Protein AF-U9UIF6-F1 (afdb_monomer_lite)

Foldseek 3Di:
DDPPPDPDDPDDDPPDDPPDPPVVVVVVVVVVVVLVVVVVVVVVVPPDDVPQDPVNVVVVVVCSVVVVVVVVVCCCCPPVVVDDDDPPCPPPDPDDDDDPVNVVVVVVVVVVVVVVVVVVVVVVPDPDDDDDDDDDDDDDPDDDDPDPDDQDPQLVVLLVVQLVDPDDDPVSLVVSCVVVDPVDDPVNSCVVNVVVVVD

pLDDT: mean 71.38, std 17.81, range [29.67, 93.38]

Organism: Rhizophagus irregularis (strain DAOM 181602 / DAOM 197198 / MUCL 43194) (NCBI:txid747089)

Structure (mmCIF, N/CA/C/O backbone):
data_AF-U9UIF6-F1
#
_entry.id   AF-U9UIF6-F1
#
loop_
_atom_site.group_PDB
_atom_site.id
_atom_site.type_symbol
_atom_site.label_atom_id
_atom_site.label_alt_id
_atom_site.label_comp_id
_atom_site.label_asym_id
_atom_site.label_entity_id
_atom_site.label_seq_id
_atom_site.pdbx_PDB_ins_code
_atom_site.Cartn_x
_atom_site.Cartn_y
_atom_site.Cartn_z
_atom_site.occupancy
_atom_site.B_iso_or_equiv
_atom_site.auth_seq_id
_atom_site.auth_comp_id
_atom_site.auth_asym_id
_atom_site.auth_atom_id
_atom_site.pdbx_PDB_model_num
ATOM 1 N N . SER A 1 1 ? 23.954 2.312 23.456 1.00 34.16 1 SER A N 1
ATOM 2 C CA . SER A 1 1 ? 23.177 2.655 24.660 1.00 34.16 1 SER A CA 1
ATOM 3 C C . SER A 1 1 ? 21.794 2.052 24.537 1.00 34.16 1 SER A C 1
ATOM 5 O O . SER A 1 1 ? 20.989 2.532 23.750 1.00 34.16 1 SER A O 1
ATOM 7 N N . TYR A 1 2 ? 21.577 0.919 25.201 1.00 33.31 2 TYR A N 1
ATOM 8 C CA . TYR A 1 2 ? 20.341 0.143 25.129 1.00 33.31 2 TYR A CA 1
ATOM 9 C C . TYR A 1 2 ? 19.281 0.801 26.017 1.00 33.31 2 TYR A C 1
ATOM 11 O O . TYR A 1 2 ? 19.471 0.902 27.226 1.00 33.31 2 TYR A O 1
ATOM 19 N N . LEU A 1 3 ? 18.179 1.267 25.427 1.00 38.62 3 LEU A N 1
ATOM 20 C CA . LEU A 1 3 ? 17.020 1.716 26.193 1.00 38.62 3 LEU A CA 1
ATOM 21 C C . LEU A 1 3 ? 16.290 0.480 26.727 1.00 38.62 3 LEU A C 1
ATOM 23 O O . LEU A 1 3 ? 15.522 -0.172 26.024 1.00 38.62 3 LEU A O 1
ATOM 27 N N . SER A 1 4 ? 16.584 0.152 27.984 1.00 39.44 4 SER A N 1
ATOM 28 C CA . SER A 1 4 ? 15.799 -0.738 28.833 1.00 39.44 4 SER A CA 1
ATOM 29 C C . SER A 1 4 ? 14.418 -0.115 29.055 1.00 39.44 4 SER A C 1
ATOM 31 O O . SER A 1 4 ? 14.216 0.638 30.008 1.00 39.44 4 SER A O 1
ATOM 33 N N . ILE A 1 5 ? 13.461 -0.410 28.175 1.00 43.16 5 ILE A N 1
ATOM 34 C CA . ILE A 1 5 ? 12.049 -0.131 28.445 1.00 43.16 5 ILE A CA 1
ATOM 35 C C . ILE A 1 5 ? 11.604 -1.164 29.479 1.00 43.16 5 ILE A C 1
ATOM 37 O O . ILE A 1 5 ? 11.545 -2.364 29.205 1.00 43.16 5 ILE A O 1
ATOM 41 N N . ALA A 1 6 ? 11.387 -0.684 30.701 1.00 38.03 6 ALA A N 1
ATOM 42 C CA . ALA A 1 6 ? 10.962 -1.482 31.833 1.00 38.03 6 ALA A CA 1
ATOM 43 C C . ALA A 1 6 ? 9.724 -2.316 31.469 1.00 38.03 6 ALA A C 1
ATOM 45 O O . ALA A 1 6 ? 8.701 -1.789 31.035 1.00 38.03 6 ALA A O 1
ATOM 46 N N . LYS A 1 7 ? 9.827 -3.633 31.670 1.00 47.62 7 LYS A N 1
ATOM 47 C CA . LYS A 1 7 ? 8.691 -4.554 31.698 1.00 47.62 7 LYS A CA 1
ATOM 48 C C . LYS A 1 7 ? 7.804 -4.166 32.880 1.00 47.62 7 LYS A C 1
ATOM 50 O O . LYS A 1 7 ? 8.058 -4.603 33.999 1.00 47.62 7 LYS A O 1
ATOM 55 N N . THR A 1 8 ? 6.777 -3.360 32.661 1.00 39.41 8 THR A N 1
ATOM 56 C CA . THR A 1 8 ? 5.648 -3.281 33.589 1.00 39.41 8 THR A CA 1
ATOM 57 C C . THR A 1 8 ? 4.575 -4.251 33.093 1.00 39.41 8 THR A C 1
ATOM 59 O O . THR A 1 8 ? 3.963 -4.013 32.052 1.00 39.41 8 THR A O 1
ATOM 62 N N . PRO A 1 9 ? 4.352 -5.383 33.786 1.00 45.91 9 PRO A N 1
ATOM 63 C CA . PRO A 1 9 ? 3.191 -6.220 33.523 1.00 45.91 9 PRO A CA 1
ATOM 64 C C . PRO A 1 9 ? 1.927 -5.396 33.774 1.00 45.91 9 PRO A C 1
ATOM 66 O O . PRO A 1 9 ? 1.915 -4.530 34.655 1.00 45.91 9 PRO A O 1
ATOM 69 N N . PHE A 1 10 ? 0.860 -5.683 33.034 1.00 47.25 10 PHE A N 1
ATOM 70 C CA . PHE A 1 10 ? -0.459 -5.101 33.260 1.00 47.25 10 PHE A CA 1
ATOM 71 C C . PHE A 1 10 ? -0.903 -5.399 34.706 1.00 47.25 10 PHE A C 1
ATOM 73 O O . PHE A 1 10 ? -1.286 -6.520 35.039 1.00 47.25 10 PHE A O 1
ATOM 80 N N . ARG A 1 11 ? -0.765 -4.420 35.610 1.00 46.81 11 ARG A N 1
ATOM 81 C CA . ARG A 1 11 ? -1.016 -4.604 37.046 1.00 46.81 11 ARG A CA 1
ATOM 82 C C . ARG A 1 11 ? -2.447 -4.193 37.374 1.00 46.81 11 ARG A C 1
ATOM 84 O O . ARG A 1 11 ? -2.811 -3.027 37.265 1.00 46.81 11 ARG A O 1
ATOM 91 N N . ILE A 1 12 ? -3.240 -5.175 37.788 1.00 48.53 12 ILE A N 1
ATOM 92 C CA . ILE A 1 12 ? -4.638 -5.022 38.206 1.00 48.53 12 ILE A CA 1
ATOM 93 C C . ILE A 1 12 ? -4.708 -4.153 39.485 1.00 48.53 12 ILE A C 1
ATOM 95 O O . ILE A 1 12 ? -3.965 -4.426 40.433 1.00 48.53 12 ILE A O 1
ATOM 99 N N . PRO A 1 13 ? -5.603 -3.149 39.572 1.00 44.41 13 PRO A N 1
ATOM 100 C CA . PRO A 1 13 ? -5.972 -2.526 40.842 1.00 44.41 13 PRO A CA 1
ATOM 101 C C . PRO A 1 13 ? -6.656 -3.560 41.748 1.00 44.41 13 PRO A C 1
ATOM 103 O O . PRO A 1 13 ? -7.639 -4.176 41.347 1.00 44.41 13 PRO A O 1
ATOM 106 N N . LYS A 1 14 ? -6.146 -3.752 42.969 1.00 49.06 14 LYS A N 1
ATOM 107 C CA . LYS A 1 14 ? -6.554 -4.812 43.917 1.00 49.06 14 LYS A CA 1
ATOM 108 C C . LYS A 1 14 ? -7.999 -4.733 44.455 1.00 49.06 14 LYS A C 1
ATOM 110 O O . LYS A 1 14 ? -8.337 -5.519 45.323 1.00 49.06 14 LYS A O 1
ATOM 115 N N . ASN A 1 15 ? -8.845 -3.836 43.953 1.00 43.47 15 ASN A N 1
ATOM 116 C CA . ASN A 1 15 ? -10.222 -3.672 44.427 1.00 43.47 15 ASN A CA 1
ATOM 117 C C . ASN A 1 15 ? -11.220 -4.053 43.334 1.00 43.47 15 ASN A C 1
ATOM 119 O O . ASN A 1 15 ? -11.830 -3.182 42.722 1.00 43.47 15 ASN A O 1
ATOM 123 N N . ILE A 1 16 ? -11.342 -5.348 43.059 1.00 46.78 16 ILE A N 1
ATOM 124 C CA . ILE A 1 16 ? -12.531 -5.944 42.442 1.00 46.78 16 ILE A CA 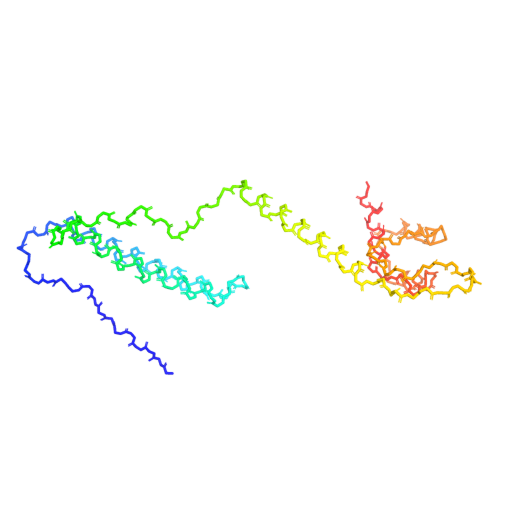1
ATOM 125 C C . ILE A 1 16 ? -12.653 -7.306 43.110 1.00 46.78 16 ILE A C 1
ATOM 127 O O . ILE A 1 16 ? -11.709 -8.089 43.003 1.00 46.78 16 ILE A O 1
ATOM 131 N N . ASP A 1 17 ? -13.759 -7.512 43.818 1.00 45.22 17 ASP A N 1
ATOM 132 C CA . ASP A 1 17 ? -14.075 -8.680 44.637 1.00 45.22 17 ASP A CA 1
ATOM 133 C C . ASP A 1 17 ? -13.609 -10.008 44.018 1.00 45.22 17 ASP A C 1
ATOM 135 O O . ASP A 1 17 ? -13.653 -10.203 42.797 1.00 45.22 17 ASP A O 1
ATOM 139 N N . ASP A 1 18 ? -13.149 -10.902 44.894 1.00 49.59 18 ASP A N 1
ATOM 140 C CA . ASP A 1 18 ? -12.475 -12.184 44.646 1.00 49.59 18 ASP A CA 1
ATOM 141 C C . ASP A 1 18 ? -13.339 -13.262 43.950 1.00 49.59 18 ASP A C 1
ATOM 143 O O . ASP A 1 18 ? -13.185 -14.453 44.204 1.00 49.59 18 ASP A O 1
ATOM 147 N N . ASP A 1 19 ? -14.207 -12.880 43.013 1.00 52.66 19 ASP A N 1
ATOM 148 C CA . ASP A 1 19 ? -15.011 -13.804 42.207 1.00 52.66 19 ASP A CA 1
ATOM 149 C C . ASP A 1 19 ? -14.811 -13.566 40.699 1.00 52.66 19 ASP A C 1
ATOM 151 O O . ASP A 1 19 ? -15.727 -13.318 39.911 1.00 52.66 19 ASP A O 1
ATOM 155 N N . LYS A 1 20 ? -13.547 -13.581 40.256 1.00 48.69 20 LYS A N 1
ATOM 156 C CA . LYS A 1 20 ? -13.217 -13.563 38.822 1.00 48.69 20 LYS A CA 1
ATOM 157 C C . LYS A 1 20 ? -13.181 -14.985 38.284 1.00 48.69 20 LYS A C 1
ATOM 159 O O . LYS A 1 20 ? -12.150 -15.656 38.377 1.00 48.69 20 LYS A O 1
ATOM 164 N N . SER A 1 21 ? -14.302 -15.387 37.678 1.00 55.88 21 SER A N 1
ATOM 165 C CA . SER A 1 21 ? -14.459 -16.639 36.931 1.00 55.88 21 SER A CA 1
ATOM 166 C C . SER A 1 21 ? -13.225 -16.957 36.077 1.00 55.88 21 SER A C 1
ATOM 168 O O . SER A 1 21 ? -12.641 -16.089 35.420 1.00 55.88 21 SER A O 1
ATOM 170 N N . GLU A 1 22 ? -12.840 -18.226 36.065 1.00 57.47 22 GLU A N 1
ATOM 171 C CA . GLU A 1 22 ? -11.709 -18.785 35.314 1.00 57.47 22 GLU A CA 1
ATOM 172 C C . GLU A 1 22 ? -11.721 -18.385 33.822 1.00 57.47 22 GLU A C 1
ATOM 174 O O . GLU A 1 22 ? -10.678 -18.168 33.199 1.00 57.47 22 GLU A O 1
ATOM 179 N N . ASN A 1 23 ? -12.920 -18.126 33.291 1.00 54.56 23 ASN A N 1
ATOM 180 C CA . ASN A 1 23 ? -13.161 -17.598 31.953 1.00 54.56 23 ASN A CA 1
ATOM 181 C C . ASN A 1 23 ? -12.578 -16.195 31.721 1.00 54.56 23 ASN A C 1
ATOM 183 O O . ASN A 1 23 ? -12.016 -15.948 30.656 1.00 54.56 23 ASN A O 1
ATOM 187 N N . GLN A 1 24 ? -12.646 -15.274 32.692 1.00 54.53 24 GLN A N 1
ATOM 188 C CA . GLN A 1 24 ? -12.017 -13.955 32.539 1.00 54.53 24 GLN A CA 1
ATOM 189 C C . GLN A 1 24 ? -10.494 -14.080 32.464 1.00 54.53 24 GLN A C 1
ATOM 191 O O . GLN A 1 24 ? -9.887 -13.495 31.570 1.00 54.53 24 GLN A O 1
ATOM 196 N N . LYS A 1 25 ? -9.876 -14.891 33.337 1.00 60.03 25 LYS A N 1
ATOM 197 C CA . LYS A 1 25 ? -8.420 -15.136 33.332 1.00 60.03 25 LYS A CA 1
ATOM 198 C C . LYS A 1 25 ? -7.946 -15.750 32.005 1.00 60.03 25 LYS A C 1
ATOM 200 O O . LYS A 1 25 ? -6.937 -15.311 31.459 1.00 60.03 25 LYS A O 1
ATOM 205 N N . SER A 1 26 ? -8.713 -16.695 31.456 1.00 62.69 26 SER A N 1
ATOM 206 C CA . SER A 1 26 ? -8.464 -17.331 30.152 1.00 62.69 26 SER A CA 1
ATOM 207 C C . SER A 1 26 ? -8.521 -16.346 28.975 1.00 62.69 26 SER A C 1
ATOM 209 O O . SER A 1 26 ? -7.652 -16.355 28.096 1.00 62.69 26 SER A O 1
ATOM 211 N N . ILE A 1 27 ? -9.501 -15.436 28.978 1.00 62.34 27 ILE A N 1
ATOM 212 C CA . ILE A 1 27 ? -9.632 -14.404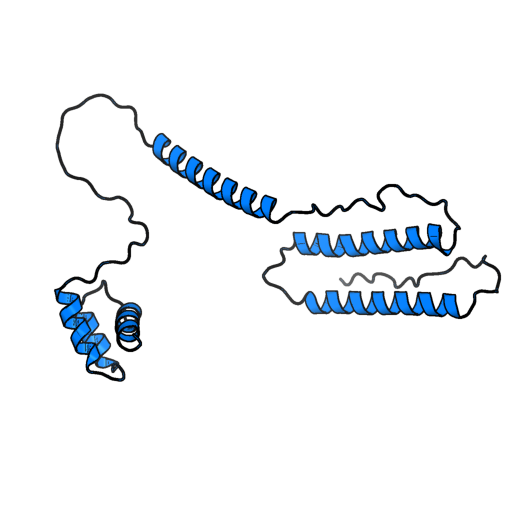 27.944 1.00 62.34 27 ILE A CA 1
ATOM 213 C C . ILE A 1 27 ? -8.409 -13.478 27.954 1.00 62.34 27 ILE A C 1
ATOM 215 O O . ILE A 1 27 ? -7.826 -13.240 26.897 1.00 62.34 27 ILE A O 1
ATOM 219 N N . TYR A 1 28 ? -7.961 -13.010 29.123 1.00 65.19 28 TYR A N 1
ATOM 220 C CA . TYR A 1 28 ? -6.770 -12.155 29.213 1.00 65.19 28 TYR A CA 1
ATOM 221 C C . TYR A 1 28 ? -5.495 -12.860 28.759 1.00 65.19 28 TYR A C 1
ATOM 223 O O . TYR A 1 28 ? -4.738 -12.296 27.976 1.00 65.19 28 TYR A O 1
ATOM 231 N N . PHE A 1 29 ? -5.293 -14.110 29.183 1.00 71.75 29 PHE A N 1
ATOM 232 C CA . PHE A 1 29 ? -4.152 -14.913 28.746 1.00 71.75 29 PHE A CA 1
ATOM 233 C C . PHE A 1 29 ? -4.111 -15.064 27.217 1.00 71.75 29 PHE A C 1
ATOM 235 O O . PHE A 1 29 ? -3.052 -14.979 26.593 1.00 71.75 29 PHE A O 1
ATOM 242 N N . SER A 1 30 ? -5.282 -15.232 26.599 1.00 66.31 30 SER A N 1
ATOM 243 C CA . SER A 1 30 ? -5.424 -15.318 25.144 1.00 66.31 30 SER A CA 1
ATOM 244 C C . SER A 1 30 ? -5.082 -13.992 24.452 1.00 66.31 30 SER A C 1
ATOM 246 O O . SER A 1 30 ? -4.411 -13.995 23.417 1.00 66.31 30 SER A O 1
ATOM 248 N N . PHE A 1 31 ? -5.491 -12.859 25.032 1.00 66.25 31 PHE A N 1
ATOM 249 C CA . PHE A 1 31 ? -5.134 -11.527 24.536 1.00 66.25 31 PHE A CA 1
ATOM 250 C C . PHE A 1 31 ? -3.632 -11.251 24.645 1.00 66.25 31 PHE A C 1
ATOM 252 O O . PHE A 1 31 ? -3.035 -10.822 23.658 1.00 66.25 31 PHE A O 1
ATOM 259 N N . ASP A 1 32 ? -3.009 -11.553 25.785 1.00 71.25 32 ASP A N 1
ATOM 260 C CA . ASP A 1 32 ? -1.574 -11.343 26.000 1.00 71.25 32 ASP A CA 1
ATOM 261 C C . ASP A 1 32 ? -0.732 -12.189 25.037 1.00 71.25 32 ASP A C 1
ATOM 263 O O . ASP A 1 32 ? 0.176 -11.675 24.379 1.00 71.25 32 ASP A O 1
ATOM 267 N N . LYS A 1 33 ? -1.092 -13.467 24.856 1.00 75.38 33 LYS A N 1
ATOM 268 C CA . LYS A 1 33 ? -0.406 -14.377 23.927 1.00 75.38 33 LYS A CA 1
ATOM 269 C C . LYS A 1 33 ? -0.546 -13.934 22.468 1.00 75.38 33 LYS A C 1
ATOM 271 O O . LYS A 1 33 ? 0.412 -14.025 21.696 1.00 75.38 33 LYS A O 1
ATOM 276 N N . MET A 1 34 ? -1.719 -13.427 22.076 1.00 72.44 34 MET A N 1
ATOM 277 C CA . MET A 1 34 ? -1.941 -12.849 20.745 1.00 72.44 34 MET A CA 1
ATOM 278 C C . MET A 1 34 ? -1.075 -11.601 20.535 1.00 72.44 34 MET A C 1
ATOM 280 O O . MET A 1 34 ? -0.428 -11.466 19.495 1.00 72.44 34 MET A O 1
ATOM 284 N N . LEU A 1 35 ? -0.991 -10.740 21.550 1.00 68.88 35 LEU A N 1
ATOM 285 C CA . LEU A 1 35 ? -0.196 -9.518 21.520 1.00 68.88 35 LEU A CA 1
ATOM 286 C C . LEU A 1 35 ? 1.308 -9.807 21.390 1.00 68.88 35 LEU A C 1
ATOM 288 O O . LEU A 1 35 ? 2.009 -9.147 20.621 1.00 68.88 35 LEU A O 1
ATOM 292 N N . GLU A 1 36 ? 1.794 -10.811 22.117 1.00 75.25 36 GLU A N 1
ATOM 293 C CA . GLU A 1 36 ? 3.184 -11.264 22.085 1.00 75.25 36 GLU A CA 1
ATOM 294 C C . GLU A 1 36 ? 3.540 -11.882 20.726 1.00 75.25 36 GLU A C 1
ATOM 296 O O . GLU A 1 36 ? 4.543 -11.513 20.111 1.00 75.25 36 GLU A O 1
ATOM 301 N N . THR A 1 37 ? 2.656 -12.725 20.187 1.00 71.25 37 THR A N 1
ATOM 302 C CA . THR A 1 37 ? 2.824 -13.334 18.858 1.00 71.25 37 THR A CA 1
ATOM 303 C C . THR A 1 37 ? 2.862 -12.272 17.754 1.00 71.25 37 THR A C 1
ATOM 305 O O . THR A 1 37 ? 3.696 -12.336 16.849 1.00 71.25 37 THR A O 1
ATOM 308 N N . PHE A 1 38 ? 2.000 -11.253 17.835 1.00 65.50 38 PHE A N 1
ATOM 309 C CA . PHE A 1 38 ? 1.946 -10.177 16.845 1.00 65.50 38 PHE A CA 1
ATOM 310 C C . PHE A 1 38 ? 3.178 -9.260 16.916 1.00 65.50 38 PHE A C 1
ATOM 312 O O . PHE A 1 38 ? 3.750 -8.915 15.881 1.00 65.50 38 PHE A O 1
ATOM 319 N N . LYS A 1 39 ? 3.651 -8.932 18.128 1.00 68.00 39 LYS A N 1
ATOM 320 C CA . LYS A 1 39 ? 4.913 -8.201 18.348 1.00 68.00 39 LYS A CA 1
ATOM 321 C C . LYS A 1 39 ? 6.110 -8.939 17.743 1.00 68.00 39 LYS A C 1
ATOM 323 O O . LYS A 1 39 ? 6.919 -8.321 17.052 1.00 68.00 39 LYS A O 1
ATOM 328 N N . ILE A 1 40 ? 6.196 -10.254 17.954 1.00 66.69 40 ILE A N 1
ATOM 329 C CA . ILE A 1 40 ? 7.250 -11.108 17.385 1.00 66.69 40 ILE A CA 1
ATOM 330 C C . ILE A 1 40 ? 7.167 -11.125 15.853 1.00 66.69 40 ILE A C 1
ATOM 332 O O . ILE A 1 40 ? 8.182 -10.953 15.180 1.00 66.69 40 ILE A O 1
ATOM 336 N N . TYR A 1 41 ? 5.967 -11.260 15.284 1.00 62.19 41 TYR A N 1
ATOM 337 C CA . TYR A 1 41 ? 5.772 -11.242 13.833 1.00 62.19 41 TYR A CA 1
ATOM 338 C C . TYR A 1 41 ? 6.200 -9.909 13.201 1.00 62.19 41 TYR A C 1
ATOM 340 O O . TYR A 1 41 ? 6.918 -9.902 12.198 1.00 62.19 41 TYR A O 1
ATOM 348 N N . CYS A 1 42 ? 5.825 -8.779 13.808 1.00 58.50 42 CYS A N 1
ATOM 349 C CA . CYS A 1 42 ? 6.272 -7.457 13.376 1.00 58.50 42 CYS A CA 1
ATOM 350 C C . CYS A 1 42 ? 7.798 -7.323 13.467 1.00 58.50 42 CYS A C 1
ATOM 352 O O . CYS A 1 42 ? 8.421 -6.854 12.520 1.00 58.50 42 CYS A O 1
ATOM 354 N N . TYR A 1 43 ? 8.412 -7.799 14.554 1.00 63.25 43 TYR A N 1
ATOM 355 C CA . TYR A 1 43 ? 9.865 -7.785 14.733 1.00 63.25 43 TYR A CA 1
ATOM 356 C C . TYR A 1 43 ? 10.606 -8.608 13.663 1.00 63.25 43 TYR A C 1
ATOM 358 O O . TYR A 1 43 ? 11.574 -8.122 13.083 1.00 63.25 43 TYR A O 1
ATOM 366 N N . ILE A 1 44 ? 10.116 -9.806 13.326 1.00 58.38 44 ILE A N 1
ATOM 367 C CA . ILE A 1 44 ? 10.713 -10.679 12.297 1.00 58.38 44 ILE A CA 1
ATOM 368 C C . ILE A 1 44 ? 10.532 -10.090 10.885 1.00 58.38 44 ILE A C 1
ATOM 370 O O . ILE A 1 44 ? 11.441 -10.158 10.059 1.00 58.38 44 ILE A O 1
ATOM 374 N N . LYS A 1 45 ? 9.389 -9.451 10.601 1.00 54.75 45 LYS A N 1
ATOM 375 C CA . LYS A 1 45 ? 9.124 -8.761 9.322 1.00 54.75 45 LYS A CA 1
ATOM 376 C C . LYS A 1 45 ? 9.895 -7.445 9.156 1.00 54.75 45 LYS A C 1
ATOM 378 O O . LYS A 1 45 ? 10.021 -6.970 8.030 1.00 54.75 45 LYS A O 1
ATOM 383 N N . ASN A 1 46 ? 10.443 -6.884 10.236 1.00 53.31 46 ASN A N 1
ATOM 384 C CA . ASN A 1 46 ? 11.293 -5.688 10.210 1.00 53.31 46 ASN A CA 1
ATOM 385 C C . ASN A 1 46 ? 12.730 -5.958 9.725 1.00 53.31 46 ASN A C 1
ATOM 387 O O . ASN A 1 46 ? 13.562 -5.047 9.705 1.00 53.31 46 ASN A O 1
ATOM 391 N N . LEU A 1 47 ? 13.030 -7.174 9.257 1.00 53.78 47 LEU A N 1
ATOM 392 C CA . LEU A 1 47 ? 14.200 -7.442 8.426 1.00 53.78 47 LEU A CA 1
ATOM 393 C C . LEU A 1 47 ? 14.020 -6.769 7.052 1.00 53.78 47 LEU A C 1
ATOM 395 O O . LEU A 1 47 ? 13.499 -7.366 6.118 1.00 53.78 47 LEU A O 1
ATOM 399 N N . LYS A 1 48 ? 14.423 -5.489 6.981 1.00 53.25 48 LYS A N 1
ATOM 400 C CA . LYS A 1 48 ? 14.652 -4.656 5.781 1.00 53.25 48 LYS A CA 1
ATOM 401 C C . LYS A 1 48 ? 13.830 -5.067 4.551 1.00 53.25 48 LYS A C 1
ATOM 403 O O . LYS A 1 48 ? 14.372 -5.603 3.587 1.00 53.25 48 LYS A O 1
ATOM 408 N N . SER A 1 49 ? 12.543 -4.726 4.537 1.00 57.28 49 SER A N 1
ATOM 409 C CA . SER A 1 49 ? 11.853 -4.616 3.251 1.00 57.28 49 SER A CA 1
ATOM 410 C C . SER A 1 49 ? 12.366 -3.358 2.529 1.00 57.28 49 SER A C 1
ATOM 412 O O . SER A 1 49 ? 12.290 -2.275 3.117 1.00 57.28 49 SER A O 1
ATOM 414 N N . PRO A 1 50 ? 12.875 -3.451 1.284 1.00 60.72 50 PRO A N 1
ATOM 415 C CA . PRO A 1 50 ? 13.331 -2.292 0.503 1.00 60.72 50 PRO A CA 1
ATOM 416 C C . PRO A 1 50 ? 12.239 -1.238 0.259 1.00 60.72 50 PRO A C 1
ATOM 418 O O . PRO A 1 50 ? 12.538 -0.107 -0.114 1.00 60.72 50 PRO A O 1
ATOM 421 N N . GLU A 1 51 ? 10.975 -1.618 0.449 1.00 66.12 51 GLU A N 1
ATOM 422 C CA . GLU A 1 51 ? 9.790 -0.855 0.052 1.00 66.12 51 GLU A CA 1
ATOM 423 C C . GLU A 1 51 ? 9.194 0.003 1.182 1.00 66.12 51 GLU A C 1
ATOM 425 O O . GLU A 1 51 ? 8.341 0.851 0.922 1.00 66.12 51 GLU A O 1
ATOM 430 N N . ILE A 1 52 ? 9.625 -0.179 2.438 1.00 68.44 52 ILE A N 1
ATOM 431 C CA . ILE A 1 52 ? 9.132 0.620 3.571 1.00 68.44 52 ILE A CA 1
ATOM 432 C C . ILE A 1 52 ? 10.106 1.759 3.876 1.00 68.44 52 ILE A C 1
ATOM 434 O O . ILE A 1 52 ? 11.221 1.557 4.356 1.00 68.44 52 ILE A O 1
ATOM 438 N N . HIS A 1 53 ? 9.654 2.990 3.636 1.00 74.56 53 HIS A N 1
ATOM 439 C CA . HIS A 1 53 ? 10.369 4.201 4.036 1.00 74.56 53 HIS A CA 1
ATOM 440 C C . HIS A 1 53 ? 10.361 4.380 5.563 1.00 74.56 53 HIS A C 1
ATOM 442 O O . HIS A 1 53 ? 9.416 3.972 6.241 1.00 74.56 53 HIS A O 1
ATOM 448 N N . LYS A 1 54 ? 11.376 5.073 6.103 1.00 76.69 54 LYS A N 1
ATOM 449 C CA . LYS A 1 54 ? 11.517 5.382 7.543 1.00 76.69 54 LYS A CA 1
ATOM 450 C C . LYS A 1 54 ? 10.230 5.953 8.161 1.00 76.69 54 LYS A C 1
ATOM 452 O O . LYS A 1 54 ? 9.811 5.525 9.229 1.00 76.69 54 LYS A O 1
ATOM 457 N N . THR A 1 55 ? 9.558 6.847 7.441 1.00 78.56 55 THR A N 1
ATOM 458 C CA . THR A 1 55 ? 8.285 7.456 7.858 1.00 78.56 55 THR A CA 1
ATOM 459 C C . THR A 1 55 ? 7.129 6.458 7.926 1.00 78.56 55 THR A C 1
ATOM 461 O O . THR A 1 55 ? 6.252 6.580 8.777 1.00 78.56 55 THR A O 1
ATOM 464 N N . GLY A 1 56 ? 7.105 5.457 7.042 1.00 77.81 56 GLY A N 1
ATOM 465 C CA . GLY A 1 56 ? 6.124 4.373 7.089 1.00 77.81 56 GLY A CA 1
ATOM 466 C C . GLY A 1 56 ? 6.322 3.489 8.319 1.00 77.81 56 GLY A C 1
ATOM 467 O O . GLY A 1 56 ? 5.351 3.112 8.969 1.00 77.81 56 GLY A O 1
ATOM 468 N N . TYR A 1 57 ? 7.579 3.230 8.679 1.00 75.44 57 TYR A N 1
ATOM 469 C CA . TYR A 1 57 ? 7.934 2.473 9.877 1.00 75.44 57 TYR A CA 1
ATOM 470 C C . TYR A 1 57 ? 7.533 3.194 11.172 1.00 75.44 57 TYR A C 1
ATOM 472 O O . TYR A 1 57 ? 6.892 2.600 12.035 1.00 75.44 57 TYR A O 1
ATOM 480 N N . GLU A 1 58 ? 7.839 4.488 11.284 1.00 80.62 58 GLU A N 1
ATOM 481 C CA . GLU A 1 58 ? 7.447 5.309 12.439 1.00 80.62 58 GLU A CA 1
ATOM 482 C C . GLU A 1 58 ? 5.924 5.323 12.632 1.00 80.62 58 GLU A C 1
ATOM 484 O O . GLU A 1 58 ? 5.438 5.155 13.750 1.00 80.62 58 GLU A O 1
ATOM 489 N N . LYS A 1 59 ? 5.160 5.426 11.537 1.00 83.50 59 LYS A N 1
ATOM 490 C CA . LYS A 1 59 ? 3.694 5.338 11.582 1.00 83.50 59 LYS A CA 1
ATOM 491 C C . LYS A 1 59 ? 3.206 3.973 12.057 1.00 83.50 59 LYS A C 1
ATOM 493 O O . LYS A 1 59 ? 2.287 3.919 12.863 1.00 83.50 59 LYS A O 1
ATOM 498 N N . LEU A 1 60 ? 3.810 2.880 11.587 1.00 81.06 60 LEU A N 1
ATOM 499 C CA . LEU A 1 60 ? 3.435 1.526 12.007 1.00 81.06 60 LEU A CA 1
ATOM 500 C C . LEU A 1 60 ? 3.659 1.303 13.504 1.00 81.06 60 LEU A C 1
ATOM 502 O O . LEU A 1 60 ? 2.776 0.767 14.171 1.00 81.06 60 LEU A O 1
ATOM 506 N N . LEU A 1 61 ? 4.802 1.746 14.034 1.00 80.38 61 LEU A N 1
ATOM 507 C CA . LEU A 1 61 ? 5.065 1.694 15.472 1.00 80.38 61 LEU A CA 1
ATOM 508 C C . LEU A 1 61 ? 4.056 2.540 16.257 1.00 80.38 61 LEU A C 1
ATOM 510 O O . LEU A 1 61 ? 3.482 2.055 17.229 1.00 80.38 61 LEU A O 1
ATOM 514 N N . ALA A 1 62 ? 3.784 3.766 15.804 1.00 82.81 62 ALA A N 1
ATOM 515 C CA . ALA A 1 62 ? 2.808 4.639 16.449 1.00 82.81 62 ALA A CA 1
ATOM 516 C C . ALA A 1 62 ? 1.391 4.036 16.440 1.00 82.81 62 ALA A C 1
ATOM 518 O O . ALA A 1 62 ? 0.692 4.088 17.448 1.00 82.81 62 ALA A O 1
ATOM 519 N N . TYR A 1 63 ? 0.966 3.408 15.338 1.00 82.50 63 TYR A N 1
ATOM 520 C CA . TYR A 1 63 ? -0.341 2.748 15.262 1.00 82.50 63 TYR A CA 1
ATOM 521 C C . TYR A 1 63 ? -0.482 1.594 16.250 1.00 82.50 63 TYR A C 1
ATOM 523 O O . TYR A 1 63 ? -1.587 1.360 16.741 1.00 82.50 63 TYR A O 1
ATOM 531 N N . TYR A 1 64 ? 0.607 0.882 16.539 1.00 81.06 64 TYR A N 1
ATOM 532 C CA . TYR A 1 64 ? 0.589 -0.194 17.519 1.00 81.06 64 TYR A CA 1
ATOM 533 C C . TYR A 1 64 ? 0.345 0.342 18.933 1.00 81.06 64 TYR A C 1
ATOM 535 O O . TYR A 1 64 ? -0.600 -0.099 19.586 1.00 81.06 64 TYR A O 1
ATOM 543 N N . GLU A 1 65 ? 1.135 1.325 19.372 1.00 82.62 65 GLU A N 1
ATOM 544 C CA . GLU A 1 65 ? 0.982 1.932 20.702 1.00 82.62 65 GLU A CA 1
ATOM 545 C C . GLU A 1 65 ? -0.398 2.591 20.857 1.00 82.62 65 GLU A C 1
ATOM 547 O O . GLU A 1 65 ? -1.145 2.277 21.785 1.00 82.62 65 GLU A O 1
ATOM 552 N N . ASN A 1 66 ? -0.817 3.388 19.869 1.00 85.00 66 ASN A N 1
ATOM 553 C CA . ASN A 1 66 ? -2.140 4.018 19.861 1.00 85.00 66 ASN A CA 1
ATOM 554 C C . ASN A 1 66 ? -3.277 2.978 19.865 1.00 85.00 66 ASN A C 1
ATOM 556 O O . ASN A 1 66 ? -4.329 3.175 20.478 1.00 85.00 66 ASN A O 1
ATOM 560 N N . GLY A 1 67 ? -3.095 1.862 19.152 1.00 85.12 67 GLY A N 1
ATOM 561 C CA . GLY A 1 67 ? -4.048 0.756 19.119 1.00 85.12 67 GLY A CA 1
ATOM 562 C C . GLY A 1 67 ? -4.167 0.056 20.471 1.00 85.12 67 GLY A C 1
ATOM 563 O O . GLY A 1 67 ? -5.281 -0.246 20.904 1.00 85.12 67 GLY A O 1
ATOM 564 N N . LEU A 1 68 ? -3.038 -0.152 21.152 1.00 84.50 68 LEU A N 1
ATOM 565 C CA . LEU A 1 68 ? -2.978 -0.774 22.469 1.00 84.50 68 LEU A CA 1
ATOM 566 C C . LEU A 1 68 ? -3.712 0.069 23.518 1.00 84.50 68 LEU A C 1
ATOM 568 O O . LEU A 1 68 ? -4.576 -0.456 24.223 1.00 84.50 68 LEU A O 1
ATOM 572 N N . GLU A 1 69 ? -3.440 1.374 23.574 1.00 86.88 69 GLU A N 1
ATOM 573 C CA . GLU A 1 69 ? -4.142 2.298 24.475 1.00 86.88 69 GLU A CA 1
ATOM 574 C C . GLU A 1 69 ? -5.653 2.291 24.218 1.00 86.88 69 GLU A C 1
ATOM 576 O O . GLU A 1 69 ? -6.454 2.158 25.148 1.00 86.88 69 GLU A O 1
ATOM 581 N N . ARG A 1 70 ? -6.069 2.337 22.944 1.00 86.75 70 ARG A N 1
ATOM 582 C CA . ARG A 1 70 ? -7.493 2.255 22.583 1.00 86.75 70 ARG A CA 1
ATOM 583 C C . ARG A 1 70 ? -8.136 0.956 23.052 1.00 86.75 70 ARG A C 1
ATOM 585 O O . ARG A 1 70 ? -9.261 0.998 23.548 1.00 86.75 70 ARG A O 1
ATOM 592 N N . MET A 1 71 ? -7.461 -0.185 22.907 1.00 86.75 71 MET A N 1
ATOM 593 C CA . MET A 1 71 ? -7.985 -1.469 23.385 1.00 86.75 71 MET A CA 1
ATOM 594 C C . MET A 1 71 ? -8.157 -1.476 24.904 1.00 86.75 71 MET A C 1
ATOM 596 O O . MET A 1 71 ? -9.198 -1.917 25.386 1.00 86.75 71 MET A O 1
ATOM 600 N N . GLN A 1 72 ? -7.192 -0.940 25.655 1.00 85.94 72 GLN A N 1
ATOM 601 C CA . GLN A 1 72 ? -7.285 -0.845 27.114 1.00 85.94 72 GLN A CA 1
ATOM 602 C C . GLN A 1 72 ? -8.466 0.026 27.557 1.00 85.94 72 GLN A C 1
ATOM 604 O O . GLN A 1 72 ? -9.221 -0.369 28.446 1.00 85.94 72 GLN A O 1
ATOM 609 N N . ILE A 1 73 ? -8.669 1.177 26.911 1.00 87.12 73 ILE A N 1
ATOM 610 C CA . ILE A 1 73 ? -9.803 2.070 27.193 1.00 87.12 73 ILE A CA 1
ATOM 611 C C . ILE A 1 73 ? -11.133 1.363 26.900 1.00 87.12 73 ILE A C 1
ATOM 613 O O . ILE A 1 73 ? -12.031 1.350 27.741 1.00 87.12 73 ILE A O 1
ATOM 617 N N . ILE A 1 74 ? -11.259 0.723 25.731 1.00 87.12 74 ILE A N 1
ATOM 618 C CA . ILE A 1 74 ? -12.466 -0.031 25.356 1.00 87.12 74 ILE A CA 1
ATOM 619 C C . ILE A 1 74 ? -12.743 -1.141 26.371 1.00 87.12 74 ILE A C 1
ATOM 621 O O . ILE A 1 74 ? -13.888 -1.334 26.769 1.00 87.12 74 ILE A O 1
ATOM 625 N N . TYR A 1 75 ? -11.704 -1.842 26.821 1.00 86.31 75 TYR A N 1
ATOM 626 C CA . TYR A 1 75 ? -11.824 -2.923 27.787 1.00 86.31 75 TYR A CA 1
ATOM 627 C C . TYR A 1 75 ? -12.385 -2.444 29.135 1.00 86.31 75 TYR A C 1
ATOM 629 O O . TYR A 1 75 ? -13.327 -3.035 29.672 1.00 86.31 75 TYR A O 1
ATOM 637 N N . LYS A 1 76 ? -11.852 -1.336 29.663 1.00 87.75 76 LYS A N 1
ATOM 638 C CA . LYS A 1 76 ? -12.342 -0.727 30.907 1.00 87.75 76 LYS A CA 1
ATOM 639 C C . LYS A 1 76 ? -13.791 -0.256 30.799 1.00 87.75 76 LYS A C 1
ATOM 641 O O . LYS A 1 76 ? -14.557 -0.438 31.742 1.00 87.75 76 LYS A O 1
ATOM 646 N N . GLN A 1 77 ? -14.173 0.310 29.656 1.00 88.69 77 GLN A N 1
ATOM 647 C CA . GLN A 1 77 ? -15.526 0.823 29.424 1.00 88.69 77 GLN A CA 1
ATOM 648 C C . GLN A 1 77 ? -16.557 -0.289 29.191 1.00 88.69 77 GLN A C 1
ATOM 650 O O . GLN A 1 77 ? -17.634 -0.270 29.783 1.00 88.69 77 GLN A O 1
ATOM 655 N N . ASP A 1 78 ? -16.248 -1.259 28.328 1.00 86.56 78 ASP A N 1
ATOM 656 C CA . ASP A 1 78 ? -17.242 -2.212 27.825 1.00 86.56 78 ASP A CA 1
ATOM 657 C C . ASP A 1 78 ? -17.260 -3.530 28.617 1.00 86.56 78 ASP A C 1
ATOM 659 O O . ASP A 1 78 ? -18.318 -4.153 28.719 1.00 86.56 78 ASP A O 1
ATOM 663 N N . VAL A 1 79 ? -16.119 -3.955 29.179 1.00 87.38 79 VAL A N 1
ATOM 664 C CA . VAL A 1 79 ? -15.998 -5.239 29.892 1.00 87.38 79 VAL A CA 1
ATOM 665 C C . VAL A 1 79 ? -16.008 -5.045 31.403 1.00 87.38 79 VAL A C 1
ATOM 667 O O . VAL A 1 79 ? -16.861 -5.620 32.074 1.00 87.38 79 VAL A O 1
ATOM 670 N N . ILE A 1 80 ? -15.098 -4.221 31.942 1.00 89.94 80 ILE A N 1
ATOM 671 C CA . ILE A 1 80 ? -15.060 -3.936 33.390 1.00 89.94 80 ILE A CA 1
ATOM 672 C C . ILE A 1 80 ? -16.217 -3.012 33.792 1.00 89.94 80 ILE A C 1
ATOM 674 O O . ILE A 1 80 ? -16.750 -3.143 34.889 1.00 89.94 80 ILE A O 1
ATOM 678 N N . LYS A 1 81 ? -16.615 -2.091 32.902 1.00 90.31 81 LYS A N 1
ATOM 679 C CA . LYS A 1 81 ? -17.589 -1.016 33.161 1.00 90.31 81 LYS A CA 1
ATOM 680 C C . LYS A 1 81 ? -17.161 -0.066 34.290 1.00 90.31 81 LYS A C 1
ATOM 682 O O . LYS A 1 81 ? -18.005 0.522 34.957 1.00 90.31 81 LYS A O 1
ATOM 687 N N . SER A 1 82 ? -15.851 0.096 34.499 1.00 84.56 82 SER A N 1
ATOM 688 C CA . SER A 1 82 ? -15.295 1.009 35.511 1.00 84.56 82 SER A CA 1
ATOM 689 C C . SER A 1 82 ? -15.269 2.470 35.058 1.00 84.56 82 SER A C 1
ATOM 691 O O . SER A 1 82 ? -15.197 3.370 35.885 1.00 84.56 82 SER A O 1
ATOM 693 N N . GLU A 1 83 ? -15.276 2.709 33.745 1.00 88.06 83 GLU A N 1
ATOM 694 C CA . GLU A 1 83 ? -15.262 4.039 33.130 1.00 88.06 83 GLU A CA 1
ATOM 695 C C . GLU A 1 83 ? -16.512 4.212 32.247 1.00 88.06 83 GLU A C 1
ATOM 697 O O . GLU A 1 83 ? -16.978 3.234 31.650 1.00 88.06 83 GLU A O 1
ATOM 702 N N . PRO A 1 84 ? -17.069 5.432 32.120 1.00 87.25 84 PRO A N 1
ATOM 703 C CA . PRO A 1 84 ? -18.237 5.671 31.281 1.00 87.25 84 PRO A CA 1
ATOM 704 C C . PRO A 1 84 ? -17.926 5.407 29.804 1.00 87.25 84 PRO A C 1
ATOM 706 O O . PRO A 1 84 ? -16.862 5.754 29.285 1.00 87.25 84 PRO A O 1
ATOM 709 N N . ARG A 1 85 ? -18.888 4.806 29.099 1.00 87.31 85 ARG A N 1
ATOM 710 C CA . ARG A 1 85 ? -18.736 4.440 27.689 1.00 87.31 85 ARG A CA 1
ATOM 711 C C . ARG A 1 85 ? -18.670 5.683 26.802 1.00 87.31 85 ARG A C 1
ATOM 713 O O . ARG A 1 85 ? -19.681 6.342 26.575 1.00 87.31 85 ARG A O 1
ATOM 720 N N . ASN A 1 86 ? -17.506 5.931 26.202 1.00 83.38 86 ASN A N 1
ATOM 721 C CA . ASN A 1 86 ? -17.350 6.944 25.163 1.00 83.38 86 ASN A CA 1
ATOM 722 C C . ASN A 1 86 ? -17.470 6.301 23.771 1.00 83.38 86 ASN A C 1
ATOM 724 O O . ASN A 1 86 ? -16.632 5.494 23.362 1.00 83.38 86 ASN A O 1
ATOM 728 N N . ALA A 1 87 ? -18.531 6.644 23.035 1.00 80.62 87 ALA A N 1
ATOM 729 C CA . ALA A 1 87 ? -18.779 6.141 21.682 1.00 80.62 87 ALA A CA 1
ATOM 730 C C . ALA A 1 87 ? -18.119 6.984 20.573 1.00 80.62 87 ALA A C 1
ATOM 732 O O . ALA A 1 87 ? -18.045 6.535 19.423 1.00 80.62 87 ALA A O 1
ATOM 733 N N . GLN A 1 88 ? -17.640 8.188 20.895 1.00 81.75 88 GLN A N 1
ATOM 734 C CA . GLN A 1 88 ? -17.067 9.117 19.929 1.00 81.75 88 GLN A CA 1
ATOM 735 C C . GLN A 1 88 ? -15.818 8.514 19.275 1.00 81.75 88 GLN A C 1
ATOM 737 O O . GLN A 1 88 ? -14.972 7.910 19.928 1.00 81.75 88 GLN A O 1
ATOM 742 N N . GLY A 1 89 ? -15.719 8.621 17.948 1.00 75.62 89 GLY A N 1
ATOM 743 C CA . GLY A 1 89 ? -14.549 8.148 17.203 1.00 75.62 89 GLY A CA 1
ATOM 744 C C . GLY A 1 89 ? -14.392 6.623 17.097 1.00 75.62 89 GLY A C 1
ATOM 745 O O . GLY A 1 89 ? -13.526 6.159 16.362 1.00 75.62 89 GLY A O 1
ATOM 746 N N . ARG A 1 90 ? -15.248 5.798 17.723 1.00 74.81 90 ARG A N 1
ATOM 747 C CA . ARG A 1 90 ? -15.146 4.324 17.620 1.00 74.81 90 ARG A CA 1
ATOM 748 C C . ARG A 1 90 ? -15.351 3.788 16.199 1.00 74.81 90 ARG A C 1
ATOM 750 O O . ARG A 1 90 ? -14.813 2.740 15.860 1.00 74.81 90 ARG A O 1
ATOM 757 N N . ARG A 1 91 ? -16.092 4.522 15.363 1.00 77.31 91 ARG A N 1
ATOM 758 C CA . ARG A 1 91 ? -16.263 4.241 13.924 1.00 77.31 91 ARG A CA 1
ATOM 759 C C . ARG A 1 91 ? -15.343 5.074 13.027 1.00 77.31 91 ARG A C 1
ATOM 761 O O . ARG A 1 91 ? -15.384 4.902 11.810 1.00 77.31 91 ARG A O 1
ATOM 768 N N . ALA A 1 92 ? -14.549 5.981 13.599 1.00 74.06 92 ALA A N 1
ATOM 769 C CA . ALA A 1 92 ? -13.632 6.799 12.825 1.00 74.06 92 ALA A CA 1
ATOM 770 C C . ALA A 1 92 ? -12.478 5.918 12.341 1.00 74.06 92 ALA A C 1
ATOM 772 O O . ALA A 1 92 ? -11.707 5.368 13.129 1.00 74.06 92 ALA A O 1
ATOM 773 N N . LEU A 1 93 ? -12.396 5.763 11.026 1.00 67.62 93 LEU A N 1
ATOM 774 C CA . LEU A 1 93 ? -11.247 5.174 10.367 1.00 67.62 93 LEU A CA 1
ATOM 775 C C . LEU A 1 93 ? -10.326 6.324 9.997 1.00 67.62 93 LEU A C 1
ATOM 777 O O . LEU A 1 93 ? -10.641 7.116 9.116 1.00 67.62 93 LEU A O 1
ATOM 781 N N . GLU A 1 94 ? -9.188 6.407 10.675 1.00 67.62 94 GLU A N 1
ATOM 782 C CA . GLU A 1 94 ? -8.114 7.338 10.308 1.00 67.62 94 GLU A CA 1
ATOM 783 C C . GLU A 1 94 ? -7.481 6.967 8.953 1.00 67.62 94 GLU A C 1
ATOM 785 O O . GLU A 1 94 ? -6.777 7.748 8.317 1.00 67.62 94 GLU A O 1
ATOM 790 N N . VAL A 1 95 ? -7.788 5.766 8.462 1.00 69.88 95 VAL A N 1
ATOM 791 C CA . VAL A 1 95 ? -7.433 5.310 7.126 1.00 69.88 95 VAL A CA 1
ATOM 792 C C . VAL A 1 95 ? -8.470 5.821 6.130 1.00 69.88 95 VAL A C 1
ATOM 794 O O . VAL A 1 95 ? -9.648 5.453 6.188 1.00 69.88 95 VAL A O 1
ATOM 797 N N . ARG A 1 96 ? -8.022 6.629 5.162 1.00 75.38 96 ARG A N 1
ATOM 798 C CA . ARG A 1 96 ? -8.844 6.985 4.001 1.00 75.38 96 ARG A CA 1
ATOM 799 C C . ARG A 1 96 ? -9.215 5.710 3.248 1.00 75.38 96 ARG A C 1
ATOM 801 O O . ARG A 1 96 ? -8.352 5.027 2.704 1.00 75.38 96 ARG A O 1
ATOM 808 N N . ARG A 1 97 ? -10.510 5.402 3.199 1.00 77.00 97 ARG A N 1
ATOM 809 C CA . ARG A 1 97 ? -11.035 4.357 2.319 1.00 77.00 97 ARG A CA 1
ATOM 810 C C . ARG A 1 97 ? -10.955 4.864 0.887 1.00 77.00 97 ARG A C 1
ATOM 812 O O . ARG A 1 97 ? -11.667 5.798 0.539 1.00 77.00 97 ARG A O 1
ATOM 819 N N . THR A 1 98 ? -10.110 4.248 0.077 1.00 82.06 98 THR A N 1
ATOM 820 C CA . THR A 1 98 ? -10.079 4.479 -1.365 1.00 82.06 98 THR A CA 1
ATOM 821 C C . THR A 1 98 ? -10.885 3.393 -2.064 1.00 82.06 98 THR A C 1
ATOM 823 O O . THR A 1 98 ? -10.772 2.204 -1.762 1.00 82.06 98 THR A O 1
ATOM 826 N N . LYS A 1 99 ? -11.743 3.798 -2.994 1.00 85.12 99 LYS A N 1
ATOM 827 C CA . LYS A 1 99 ? -12.392 2.894 -3.942 1.00 85.12 99 LYS A CA 1
ATOM 828 C C . LYS A 1 99 ? -11.497 2.742 -5.169 1.00 85.12 99 LYS A C 1
ATOM 830 O O . LYS A 1 99 ? -10.681 3.604 -5.483 1.00 85.12 99 LYS A O 1
ATOM 835 N N . TYR A 1 100 ? -11.702 1.665 -5.924 1.00 86.19 100 TYR A N 1
ATOM 836 C CA . TYR A 1 100 ? -11.003 1.459 -7.198 1.00 86.19 100 TYR A CA 1
ATOM 837 C C . TYR A 1 100 ? -11.199 2.634 -8.178 1.00 86.19 100 TYR A C 1
ATOM 839 O O . TYR A 1 100 ? -10.274 3.007 -8.896 1.00 86.19 100 TYR A O 1
ATOM 847 N N . LYS A 1 101 ? -12.386 3.260 -8.165 1.00 86.56 101 LYS A N 1
ATOM 848 C CA . LYS A 1 101 ? -12.680 4.453 -8.973 1.00 86.56 101 LYS A CA 1
ATOM 849 C C . LYS A 1 101 ? -11.742 5.618 -8.637 1.00 86.56 101 LYS A C 1
ATOM 851 O O . LYS A 1 101 ? -11.168 6.195 -9.553 1.00 86.56 101 LYS A O 1
ATOM 856 N N . ASP A 1 102 ? -11.506 5.873 -7.351 1.00 87.12 102 ASP A N 1
ATOM 857 C CA . ASP A 1 102 ? -10.616 6.940 -6.873 1.00 87.12 102 ASP A CA 1
ATOM 858 C C . ASP A 1 102 ? -9.174 6.702 -7.348 1.00 87.12 102 ASP A C 1
ATOM 860 O O . ASP A 1 102 ? -8.471 7.631 -7.742 1.00 87.12 102 ASP A O 1
ATOM 864 N N . TYR A 1 103 ? -8.733 5.439 -7.375 1.00 84.81 103 TYR A N 1
ATOM 865 C CA . TYR A 1 103 ? -7.426 5.069 -7.922 1.00 84.81 103 TYR A CA 1
ATOM 866 C C . TYR A 1 103 ? -7.331 5.344 -9.429 1.00 84.81 103 TYR A C 1
ATOM 868 O O . TYR A 1 103 ? -6.356 5.943 -9.891 1.00 84.81 103 TYR A O 1
ATOM 876 N N . ALA A 1 104 ? -8.340 4.926 -10.197 1.00 85.81 104 ALA A N 1
ATOM 877 C CA . ALA A 1 104 ? -8.386 5.144 -11.640 1.00 85.81 104 ALA A CA 1
ATOM 878 C C . ALA A 1 104 ? -8.403 6.643 -11.988 1.00 85.81 104 ALA A C 1
ATOM 880 O O . ALA A 1 104 ? -7.690 7.076 -12.895 1.00 85.81 104 ALA A O 1
ATOM 881 N N . GLU A 1 105 ? -9.156 7.439 -11.229 1.00 90.06 105 GLU A N 1
ATOM 882 C CA . GLU A 1 105 ? -9.222 8.893 -11.363 1.00 90.06 105 GLU A CA 1
ATOM 883 C C . GLU A 1 105 ? -7.897 9.561 -10.984 1.00 90.06 105 GLU A C 1
ATOM 885 O O . GLU A 1 105 ? -7.369 10.351 -11.763 1.00 90.06 105 GLU A O 1
ATOM 890 N N . THR A 1 106 ? -7.274 9.155 -9.873 1.00 89.44 106 THR A N 1
ATOM 891 C CA . THR A 1 106 ? -5.936 9.636 -9.489 1.00 89.44 106 THR A CA 1
ATOM 892 C C . THR A 1 106 ? -4.917 9.356 -10.596 1.00 89.44 106 THR A C 1
ATOM 894 O O . THR A 1 106 ? -4.138 10.233 -10.967 1.00 89.44 106 THR A 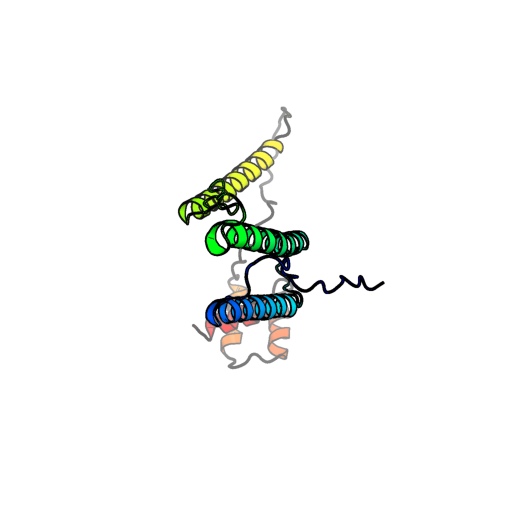O 1
ATOM 897 N N . LYS A 1 107 ? -4.952 8.154 -11.189 1.00 89.00 107 LYS A N 1
ATOM 898 C CA . LYS A 1 107 ? -4.074 7.789 -12.310 1.00 89.00 107 LYS A CA 1
ATOM 899 C C . LYS A 1 107 ? -4.356 8.585 -13.579 1.00 89.00 107 LYS A C 1
ATOM 901 O O . LYS A 1 107 ? -3.416 8.887 -14.315 1.00 89.00 107 LYS A O 1
ATOM 906 N N . ARG A 1 108 ? -5.619 8.912 -13.859 1.00 90.19 108 ARG A N 1
ATOM 907 C CA . ARG A 1 108 ? -6.002 9.768 -14.987 1.00 90.19 108 ARG A CA 1
ATOM 908 C C . ARG A 1 108 ? -5.491 11.194 -14.782 1.00 90.19 108 ARG A C 1
ATOM 910 O O . ARG A 1 108 ? -4.835 11.722 -15.674 1.00 90.19 108 ARG A O 1
ATOM 917 N N . ASN A 1 109 ? -5.704 11.759 -13.599 1.00 91.25 109 ASN A N 1
ATOM 918 C CA . ASN A 1 109 ? -5.273 13.112 -13.248 1.00 91.25 109 ASN A CA 1
ATOM 919 C C . ASN A 1 109 ? -3.743 13.238 -13.277 1.00 91.25 109 ASN A C 1
ATOM 921 O O . ASN A 1 109 ? -3.216 14.218 -13.788 1.00 91.25 109 ASN A O 1
ATOM 925 N N . GLU A 1 110 ? -3.015 12.209 -12.831 1.00 93.38 110 GLU A N 1
ATOM 926 C CA . GLU A 1 110 ? -1.549 12.160 -12.916 1.00 93.38 110 GLU A CA 1
ATOM 927 C C . GLU A 1 110 ? -1.046 12.187 -14.374 1.00 93.38 110 GLU A C 1
ATOM 929 O O . GLU A 1 110 ? -0.019 12.797 -14.677 1.00 93.38 110 GLU A O 1
ATOM 934 N N . ARG A 1 111 ? -1.754 11.523 -15.300 1.00 92.44 111 ARG A N 1
ATOM 935 C CA . ARG A 1 111 ? -1.420 11.545 -16.736 1.00 92.44 111 ARG A CA 1
ATOM 936 C C . ARG A 1 111 ? -1.706 12.907 -17.358 1.00 92.44 111 ARG A C 1
ATOM 938 O O . ARG A 1 111 ? -0.889 13.370 -18.149 1.00 92.44 111 ARG A O 1
ATOM 945 N N . GLU A 1 112 ? -2.823 13.527 -16.990 1.00 91.25 112 GLU A N 1
ATOM 946 C CA . GLU A 1 112 ? -3.207 14.849 -17.489 1.00 91.25 112 GLU A CA 1
ATOM 947 C C . GLU A 1 112 ? -2.252 15.934 -16.983 1.00 91.25 112 GLU A C 1
ATOM 949 O O . GLU A 1 112 ? -1.727 16.706 -17.778 1.00 91.25 112 GLU A O 1
ATOM 954 N N . ALA A 1 113 ? -1.894 15.912 -15.696 1.00 90.62 113 ALA A N 1
ATOM 955 C CA . ALA A 1 113 ? -0.899 16.821 -15.130 1.00 90.62 113 ALA A CA 1
ATOM 956 C C . ALA A 1 113 ? 0.455 16.717 -15.855 1.00 90.62 113 ALA A C 1
ATOM 958 O O . ALA A 1 113 ? 1.048 17.730 -16.216 1.00 90.62 113 ALA A O 1
ATOM 959 N N . LYS A 1 114 ? 0.912 15.493 -16.161 1.00 91.31 114 LYS A N 1
ATOM 960 C CA . LYS A 1 114 ? 2.137 15.269 -16.953 1.00 91.31 114 LYS A CA 1
ATOM 961 C C . LYS A 1 114 ? 2.013 15.741 -18.401 1.00 91.31 114 LYS A C 1
ATOM 963 O O . LYS A 1 114 ? 3.034 16.021 -19.027 1.00 91.31 114 LYS A O 1
ATOM 968 N N . ARG A 1 115 ? 0.807 15.757 -18.973 1.00 89.12 115 ARG A N 1
ATOM 969 C CA . ARG A 1 115 ? 0.564 16.285 -20.320 1.00 89.12 115 ARG A CA 1
ATOM 970 C C . ARG A 1 115 ? 0.658 17.807 -20.308 1.00 89.12 115 ARG A C 1
ATOM 972 O O . ARG A 1 115 ? 1.456 18.339 -21.072 1.00 89.12 115 ARG A O 1
ATOM 979 N N . ILE A 1 116 ? -0.057 18.452 -19.387 1.00 87.12 116 ILE A N 1
ATOM 980 C CA . ILE A 1 116 ? -0.037 19.906 -19.188 1.00 87.12 116 ILE A CA 1
ATOM 981 C C . ILE A 1 116 ? 1.399 20.379 -18.936 1.00 87.12 116 ILE A C 1
ATOM 983 O O . ILE A 1 116 ? 1.878 21.256 -19.639 1.00 87.12 116 ILE A O 1
ATOM 987 N N . GLU A 1 117 ? 2.144 19.720 -18.044 1.00 86.62 117 GLU A N 1
ATOM 988 C CA . GLU A 1 117 ? 3.541 20.071 -17.753 1.00 86.62 117 GLU A CA 1
ATOM 989 C C . GLU A 1 117 ? 4.447 20.032 -19.001 1.00 86.62 117 GLU A C 1
ATOM 991 O O . GLU A 1 117 ? 5.314 20.889 -19.182 1.00 86.62 117 GLU A O 1
ATOM 996 N N . ARG A 1 118 ? 4.262 19.049 -19.892 1.00 85.00 118 ARG A N 1
ATOM 997 C CA . ARG A 1 118 ? 5.028 18.972 -21.150 1.00 85.00 118 ARG A CA 1
ATOM 998 C C . ARG A 1 118 ? 4.646 20.076 -22.126 1.00 85.00 118 ARG A C 1
ATOM 1000 O O . ARG A 1 118 ? 5.496 20.487 -22.908 1.00 85.00 118 ARG A O 1
ATOM 1007 N N . GLU A 1 119 ? 3.389 20.494 -22.118 1.00 81.62 119 GLU A N 1
ATOM 1008 C CA . GLU A 1 119 ? 2.850 21.531 -22.994 1.00 81.62 119 GLU A CA 1
ATOM 1009 C C . GLU A 1 119 ? 3.315 22.921 -22.539 1.00 81.62 119 GLU A C 1
ATOM 1011 O O . GLU A 1 119 ? 3.827 23.685 -23.354 1.00 81.62 119 GLU A O 1
ATOM 1016 N N . THR A 1 120 ? 3.315 23.195 -21.229 1.00 74.94 120 THR A N 1
ATOM 1017 C CA . THR A 1 120 ? 3.885 24.426 -20.653 1.00 74.94 120 THR A CA 1
ATOM 1018 C C . THR A 1 120 ? 5.382 24.547 -20.959 1.00 74.94 120 THR A C 1
ATOM 1020 O O . THR A 1 120 ? 5.822 25.547 -21.514 1.00 74.94 120 THR A O 1
ATOM 1023 N N . ARG A 1 121 ? 6.161 23.469 -20.763 1.00 73.19 121 ARG A N 1
ATOM 1024 C CA . ARG A 1 121 ? 7.599 23.439 -21.110 1.00 73.19 121 ARG A CA 1
ATOM 1025 C C . ARG A 1 121 ? 7.896 23.627 -22.607 1.00 73.19 121 ARG A C 1
ATOM 1027 O O . ARG A 1 121 ? 9.050 23.869 -22.963 1.00 73.19 121 ARG A O 1
ATOM 1034 N N . ARG A 1 122 ? 6.911 23.426 -23.490 1.00 67.25 122 ARG A N 1
ATOM 1035 C CA . ARG A 1 122 ? 7.036 23.684 -24.936 1.00 67.25 122 ARG A CA 1
ATOM 1036 C C . ARG A 1 122 ? 6.714 25.137 -25.275 1.00 67.25 122 ARG A C 1
ATOM 1038 O O . ARG A 1 122 ? 7.389 25.692 -26.133 1.00 67.25 122 ARG A O 1
ATOM 1045 N N . HIS A 1 123 ? 5.742 25.743 -24.595 1.00 59.97 123 HIS A N 1
ATOM 1046 C CA . HIS A 1 123 ? 5.378 27.147 -24.798 1.00 59.97 123 HIS A CA 1
ATOM 1047 C C . HIS A 1 123 ? 6.397 28.138 -24.219 1.00 59.97 123 HIS A C 1
ATOM 1049 O O . HIS A 1 123 ? 6.599 29.191 -24.815 1.00 59.97 123 HIS A O 1
ATOM 1055 N N . ASP A 1 124 ? 7.142 27.766 -23.174 1.00 57.38 124 ASP A N 1
ATOM 1056 C CA . ASP A 1 124 ? 8.231 28.593 -22.621 1.00 57.38 124 ASP A CA 1
ATOM 1057 C C . ASP A 1 124 ? 9.499 28.641 -23.512 1.00 57.38 124 ASP A C 1
ATOM 1059 O O . ASP A 1 124 ? 10.520 29.211 -23.129 1.00 57.38 124 ASP A O 1
ATOM 1063 N N . LYS A 1 125 ? 9.464 28.037 -24.711 1.00 56.28 125 LYS A N 1
ATOM 1064 C CA . LYS A 1 125 ? 10.556 28.044 -25.704 1.00 56.28 125 LYS A CA 1
ATOM 1065 C C . LYS A 1 125 ? 10.218 28.829 -26.976 1.00 56.28 125 LYS A C 1
ATOM 1067 O O . LYS A 1 125 ? 10.714 28.483 -28.044 1.00 56.28 125 LYS A O 1
ATOM 1072 N N . ILE A 1 126 ? 9.384 29.862 -26.884 1.00 51.41 126 ILE A N 1
ATOM 1073 C CA . ILE A 1 126 ? 9.203 30.835 -27.969 1.00 51.41 126 ILE A CA 1
ATOM 1074 C C . ILE A 1 126 ? 10.012 32.088 -27.601 1.00 51.41 126 ILE A C 1
ATOM 1076 O O . ILE A 1 126 ? 9.556 32.872 -26.770 1.00 51.41 126 ILE A O 1
ATOM 1080 N N . PRO A 1 127 ? 11.215 32.305 -28.166 1.00 45.31 127 PRO A N 1
ATOM 1081 C CA . PRO A 1 127 ? 11.847 33.613 -28.126 1.00 45.31 127 PRO A CA 1
ATOM 1082 C C . PRO A 1 127 ? 11.026 34.559 -29.004 1.00 45.31 127 PRO A C 1
ATOM 1084 O O . PRO A 1 127 ? 10.874 34.334 -30.203 1.00 45.31 127 PRO A O 1
ATOM 1087 N N . LEU A 1 128 ? 10.487 35.612 -28.399 1.00 45.06 128 LEU A N 1
ATOM 1088 C CA . LEU A 1 128 ? 9.954 36.750 -29.128 1.00 45.06 128 LEU A CA 1
ATOM 1089 C C . LEU A 1 128 ? 11.146 37.487 -29.754 1.00 45.06 128 LEU A C 1
ATOM 1091 O O . LEU A 1 128 ? 11.879 38.170 -29.048 1.00 45.06 128 LEU A O 1
ATOM 1095 N N . ASN A 1 129 ? 11.364 37.315 -31.054 1.00 36.62 129 ASN A N 1
ATOM 1096 C CA . ASN A 1 129 ? 12.109 38.275 -31.859 1.00 36.62 129 ASN A CA 1
ATOM 1097 C C . ASN A 1 129 ? 11.553 38.252 -33.283 1.00 36.62 129 ASN A C 1
ATOM 1099 O O . ASN A 1 129 ? 11.744 37.294 -34.030 1.00 36.62 129 ASN A O 1
ATOM 1103 N N . ASN A 1 130 ? 10.830 39.320 -33.614 1.00 45.38 130 ASN A N 1
ATOM 1104 C CA . ASN A 1 130 ? 10.574 39.714 -34.989 1.00 45.38 130 ASN A CA 1
ATOM 1105 C C . ASN A 1 130 ? 11.886 40.263 -35.559 1.00 45.38 130 ASN A C 1
ATOM 1107 O O . ASN A 1 130 ? 12.476 41.150 -34.949 1.00 45.38 130 ASN A O 1
ATOM 1111 N N . ASP A 1 131 ? 12.362 39.667 -36.652 1.00 41.59 131 ASP A N 1
ATOM 1112 C CA . ASP A 1 131 ? 12.705 40.336 -37.919 1.00 41.59 131 ASP A CA 1
ATOM 1113 C C . ASP A 1 131 ? 13.512 39.356 -38.803 1.00 41.59 131 ASP A C 1
ATOM 1115 O O . ASP A 1 131 ? 14.593 38.887 -38.452 1.00 41.59 131 ASP A O 1
ATOM 1119 N N . GLN A 1 132 ? 12.909 38.988 -39.938 1.00 35.91 132 GLN A N 1
ATOM 1120 C CA . GLN A 1 132 ? 13.402 38.090 -41.004 1.00 35.91 132 GLN A CA 1
ATOM 1121 C C . GLN A 1 132 ? 14.545 38.756 -41.824 1.00 35.91 132 GLN A C 1
ATOM 1123 O O . GLN A 1 132 ? 14.663 39.980 -41.747 1.00 35.91 132 GLN A O 1
ATOM 1128 N N . PRO A 1 133 ? 15.356 38.040 -42.651 1.00 42.38 133 PRO A N 1
ATOM 1129 C CA . PRO A 1 133 ? 14.885 37.128 -43.707 1.00 42.38 133 PRO A CA 1
ATOM 1130 C C . PRO A 1 133 ? 15.553 35.737 -43.799 1.00 42.38 133 PRO A C 1
ATOM 1132 O O . PRO A 1 133 ? 16.669 35.498 -43.354 1.00 42.38 133 PRO A O 1
ATOM 1135 N N . GLU A 1 134 ? 14.781 34.844 -44.422 1.00 39.91 134 GLU A N 1
ATOM 1136 C CA . GLU A 1 134 ? 14.986 33.435 -44.789 1.00 39.91 134 GLU A CA 1
ATOM 1137 C C . GLU A 1 134 ? 16.418 32.953 -45.075 1.00 39.91 134 GLU A C 1
ATOM 1139 O O . GLU A 1 134 ? 17.111 33.486 -45.936 1.00 39.91 134 GLU A O 1
ATOM 1144 N N . LEU A 1 135 ? 16.755 31.796 -44.493 1.00 29.67 135 LEU A N 1
ATOM 1145 C CA . LEU A 1 135 ? 17.514 30.739 -45.165 1.00 29.67 135 LEU A CA 1
ATOM 1146 C C . LEU A 1 135 ? 16.977 29.376 -44.701 1.00 29.67 135 LEU A C 1
ATOM 1148 O O . LEU A 1 135 ? 17.118 28.991 -43.541 1.00 29.67 135 LEU A O 1
ATOM 1152 N N . HIS A 1 136 ? 16.332 28.668 -45.628 1.00 44.62 136 HIS A N 1
ATOM 1153 C CA . HIS A 1 136 ? 15.934 27.270 -45.496 1.00 44.62 136 HIS A CA 1
ATOM 1154 C C . HIS A 1 136 ? 17.166 26.395 -45.225 1.00 44.62 136 HIS A C 1
ATOM 1156 O O . HIS A 1 136 ? 18.002 26.229 -46.113 1.00 44.62 136 HIS A O 1
ATOM 1162 N N . VAL A 1 137 ? 17.248 25.782 -44.042 1.00 34.59 137 VAL A N 1
ATOM 1163 C CA . VAL A 1 137 ? 17.991 24.529 -43.852 1.00 34.59 137 VAL A CA 1
ATOM 1164 C C . VAL A 1 137 ? 17.166 23.632 -42.938 1.00 34.59 137 VAL A C 1
ATOM 1166 O O . VAL A 1 137 ? 16.894 23.973 -41.788 1.00 34.59 137 VAL A O 1
ATOM 1169 N N . ASP A 1 138 ? 16.729 22.515 -43.510 1.00 33.16 138 ASP A N 1
ATOM 1170 C CA . ASP A 1 138 ? 15.779 21.577 -42.933 1.00 33.16 138 ASP A CA 1
ATOM 1171 C C . ASP A 1 138 ? 16.192 21.011 -41.565 1.00 33.16 138 ASP A C 1
ATOM 1173 O O . ASP A 1 138 ? 17.289 20.492 -41.349 1.00 33.16 138 ASP A O 1
ATOM 1177 N N . ASP A 1 139 ? 15.207 21.087 -40.674 1.00 36.69 139 ASP A N 1
ATOM 1178 C CA . ASP A 1 139 ? 14.853 20.191 -39.581 1.00 36.69 139 ASP A CA 1
ATOM 1179 C C . ASP A 1 139 ? 15.604 18.848 -39.485 1.00 36.69 139 ASP A C 1
ATOM 1181 O O . ASP A 1 139 ? 15.504 17.975 -40.349 1.00 36.69 139 ASP A O 1
ATOM 1185 N N . ASN A 1 140 ? 16.195 18.593 -38.311 1.00 37.25 140 ASN A N 1
ATOM 1186 C CA . ASN A 1 140 ? 15.691 17.602 -37.339 1.00 37.25 140 ASN A CA 1
ATOM 1187 C C . ASN A 1 140 ? 16.796 17.190 -36.352 1.00 37.25 140 ASN A C 1
ATOM 1189 O O . ASN A 1 140 ? 17.412 16.134 -36.489 1.00 37.25 140 ASN A O 1
ATOM 1193 N N . ASN A 1 141 ? 16.983 17.956 -35.276 1.00 40.03 141 ASN A N 1
ATOM 1194 C CA . ASN A 1 141 ? 17.654 17.442 -34.078 1.00 40.03 141 ASN A CA 1
ATOM 1195 C C . ASN A 1 141 ? 16.705 17.487 -32.878 1.00 40.03 141 ASN A C 1
ATOM 1197 O O . ASN A 1 141 ? 16.957 18.114 -31.853 1.00 40.03 141 ASN A O 1
ATOM 1201 N N . ASN A 1 142 ? 15.561 16.821 -33.037 1.00 37.28 142 ASN A N 1
ATOM 1202 C CA . ASN A 1 142 ? 14.678 16.509 -31.926 1.00 37.28 142 ASN A CA 1
ATOM 1203 C C . ASN A 1 142 ? 15.080 15.152 -31.359 1.00 37.28 142 ASN A C 1
ATOM 1205 O O . ASN A 1 142 ? 14.890 14.118 -31.999 1.00 37.28 142 ASN A O 1
ATOM 1209 N N . GLN A 1 143 ? 15.620 15.184 -30.139 1.00 50.62 143 GLN A N 1
ATOM 1210 C CA . GLN A 1 143 ? 15.886 14.038 -29.273 1.00 50.62 143 GLN A CA 1
ATOM 1211 C C . GLN A 1 143 ? 14.801 12.970 -29.421 1.00 50.62 143 GLN A C 1
ATOM 1213 O O . GLN A 1 143 ? 13.695 13.074 -28.883 1.00 50.62 143 GLN A O 1
ATOM 1218 N N . THR A 1 144 ? 15.125 11.919 -30.171 1.00 40.03 144 THR A N 1
ATOM 1219 C CA . THR A 1 144 ? 14.197 10.826 -30.393 1.00 40.03 144 THR A CA 1
ATOM 1220 C C . THR A 1 144 ? 14.117 10.006 -29.114 1.00 40.03 144 THR A C 1
ATOM 1222 O O . THR A 1 144 ? 15.048 9.291 -28.741 1.00 40.03 144 THR A O 1
ATOM 1225 N N . SER A 1 145 ? 12.957 10.078 -28.463 1.00 47.62 145 SER A N 1
ATOM 1226 C CA . SER A 1 145 ? 12.387 8.987 -27.671 1.00 47.62 145 SER A CA 1
ATOM 1227 C C . SER A 1 145 ? 12.801 7.636 -28.254 1.00 47.62 145 SER A C 1
ATOM 1229 O O . SER A 1 145 ? 12.750 7.515 -29.474 1.00 47.62 145 SER A O 1
ATOM 1231 N N . LYS A 1 146 ? 13.151 6.651 -27.410 1.00 50.47 146 LYS A N 1
ATOM 1232 C CA . LYS A 1 146 ? 13.559 5.266 -27.741 1.00 50.47 146 LYS A CA 1
ATOM 1233 C C . LYS A 1 146 ? 12.693 4.610 -28.838 1.00 50.47 146 LYS A C 1
ATOM 1235 O O . LYS A 1 146 ? 11.875 3.734 -28.568 1.00 50.47 146 LYS A O 1
ATOM 1240 N N . ARG A 1 147 ? 12.863 5.027 -30.087 1.00 49.78 147 ARG A N 1
ATOM 1241 C CA . ARG A 1 147 ? 12.237 4.460 -31.269 1.00 49.78 147 ARG A CA 1
ATOM 1242 C C . ARG A 1 147 ? 13.169 3.330 -31.655 1.00 49.78 147 ARG A C 1
ATOM 1244 O O . ARG A 1 147 ? 14.345 3.565 -31.915 1.00 49.78 147 ARG A O 1
ATOM 1251 N N . ARG A 1 148 ? 12.681 2.090 -31.582 1.00 59.06 148 ARG A N 1
ATOM 1252 C CA . ARG A 1 148 ? 13.457 0.930 -32.035 1.00 59.06 148 ARG A CA 1
ATOM 1253 C C . ARG A 1 148 ? 13.909 1.224 -33.468 1.00 59.06 148 ARG A C 1
ATOM 1255 O O . ARG A 1 148 ? 13.059 1.474 -34.324 1.00 59.06 148 ARG A O 1
ATOM 1262 N N . ARG A 1 149 ? 15.226 1.266 -33.695 1.00 71.38 149 ARG A N 1
ATOM 1263 C CA . ARG A 1 149 ? 15.809 1.417 -35.032 1.00 71.38 149 ARG A CA 1
ATOM 1264 C C . ARG A 1 149 ? 15.245 0.304 -35.914 1.00 71.38 149 ARG A C 1
ATOM 1266 O O . ARG A 1 149 ? 15.166 -0.847 -35.482 1.00 71.38 149 ARG A O 1
ATOM 1273 N N . LYS A 1 150 ? 14.807 0.661 -37.120 1.00 76.00 150 LYS A N 1
ATOM 1274 C CA . LYS A 1 150 ? 14.446 -0.325 -38.140 1.00 76.00 150 LYS A CA 1
ATOM 1275 C C . LYS A 1 150 ? 15.743 -0.950 -38.651 1.00 76.00 150 LYS A C 1
ATOM 1277 O O . LYS A 1 150 ? 16.673 -0.210 -38.954 1.00 76.00 150 LYS A O 1
ATOM 1282 N N . VAL A 1 151 ? 15.791 -2.277 -38.714 1.00 80.75 151 VAL A N 1
ATOM 1283 C CA . VAL A 1 151 ? 16.902 -3.004 -39.342 1.00 80.75 151 VAL A CA 1
ATOM 1284 C C . VAL A 1 151 ? 16.927 -2.614 -40.821 1.00 80.75 151 VAL A C 1
ATOM 1286 O O . VAL A 1 151 ? 15.890 -2.681 -41.483 1.00 80.75 151 VAL A O 1
ATOM 1289 N N . LEU A 1 152 ? 18.069 -2.135 -41.312 1.00 85.00 152 LEU A N 1
ATOM 1290 C CA . LEU A 1 152 ? 18.261 -1.810 -42.725 1.00 85.00 152 LEU A CA 1
ATOM 1291 C C . LEU A 1 152 ? 18.339 -3.096 -43.562 1.00 85.00 152 LEU A C 1
ATOM 1293 O O . LEU A 1 152 ? 18.671 -4.165 -43.056 1.00 85.00 152 LEU A O 1
ATOM 1297 N N . ALA A 1 153 ? 18.069 -2.997 -44.865 1.00 81.44 153 ALA A N 1
ATOM 1298 C CA . ALA A 1 153 ? 18.019 -4.168 -45.747 1.00 81.44 153 ALA A CA 1
ATOM 1299 C C . ALA A 1 153 ? 19.346 -4.958 -45.800 1.00 81.44 153 ALA A C 1
ATOM 1301 O O . ALA A 1 153 ? 19.321 -6.187 -45.817 1.00 81.44 153 ALA A O 1
ATOM 1302 N N . HIS A 1 154 ? 20.496 -4.274 -45.775 1.00 82.12 154 HIS A N 1
ATOM 1303 C CA . HIS A 1 154 ? 21.816 -4.920 -45.760 1.00 82.12 154 HIS A CA 1
ATOM 1304 C C . HIS A 1 154 ? 22.118 -5.590 -44.407 1.00 82.12 154 HIS A C 1
ATOM 1306 O O . HIS A 1 154 ? 22.635 -6.703 -44.370 1.00 82.12 154 HIS A O 1
ATOM 1312 N N . GLU A 1 155 ? 21.721 -4.965 -43.293 1.00 86.50 155 GLU A N 1
ATOM 1313 C CA . GLU A 1 155 ? 21.840 -5.553 -41.952 1.00 86.50 155 GLU A CA 1
ATOM 1314 C C . GLU A 1 155 ? 21.002 -6.833 -41.845 1.00 86.50 155 GLU A C 1
ATOM 1316 O O . GLU A 1 155 ? 21.440 -7.826 -41.270 1.00 86.50 155 GLU A O 1
ATOM 1321 N N . GLU A 1 156 ? 19.803 -6.847 -42.439 1.00 86.69 156 GLU A N 1
ATOM 1322 C CA . GLU A 1 156 ? 18.948 -8.033 -42.442 1.00 86.69 156 GLU A CA 1
ATOM 1323 C C . GLU A 1 156 ? 19.568 -9.201 -43.222 1.00 86.69 156 GLU A C 1
ATOM 1325 O O . GLU A 1 156 ? 19.424 -10.350 -42.805 1.00 86.69 156 GLU A O 1
ATOM 1330 N N . GLN A 1 157 ? 20.273 -8.933 -44.324 1.00 86.19 157 GLN A N 1
ATOM 1331 C CA . GLN A 1 157 ? 20.986 -9.970 -45.078 1.00 86.19 157 GLN A CA 1
ATOM 1332 C C . GLN A 1 157 ? 22.100 -10.610 -44.240 1.00 86.19 157 GLN A C 1
ATOM 1334 O O . GLN A 1 157 ? 22.192 -11.836 -44.190 1.00 86.19 157 GLN A O 1
ATOM 1339 N N . ILE A 1 158 ? 22.874 -9.797 -43.515 1.00 87.69 158 ILE A N 1
ATOM 1340 C CA . ILE A 1 158 ? 23.938 -10.271 -42.616 1.00 87.69 158 ILE A CA 1
ATOM 1341 C C . ILE A 1 158 ? 23.346 -11.107 -41.473 1.00 87.69 158 ILE A C 1
ATOM 1343 O O . ILE A 1 158 ? 23.820 -12.199 -41.171 1.00 87.69 158 ILE A O 1
ATOM 1347 N N . LEU A 1 159 ? 22.260 -10.636 -40.860 1.00 88.31 159 LEU A N 1
ATOM 1348 C CA . LEU A 1 159 ? 21.628 -11.328 -39.736 1.00 88.31 159 LEU A CA 1
ATOM 1349 C C . LEU A 1 159 ? 20.947 -12.639 -40.152 1.00 88.31 159 LEU A C 1
ATOM 1351 O O . LEU A 1 159 ? 20.921 -13.585 -39.368 1.00 88.31 159 LEU A O 1
ATOM 1355 N N . LYS A 1 160 ? 20.428 -12.744 -41.383 1.00 87.06 160 LYS A N 1
ATOM 1356 C CA . LYS A 1 160 ? 19.852 -13.998 -41.906 1.00 87.06 160 LYS A CA 1
ATOM 1357 C C . LYS A 1 160 ? 20.863 -15.144 -41.938 1.00 87.06 160 LYS A C 1
ATOM 1359 O O . LYS A 1 160 ? 20.460 -16.279 -41.700 1.00 87.06 160 LYS A O 1
ATOM 1364 N N . HIS A 1 161 ? 22.150 -14.860 -42.142 1.00 86.00 161 HIS A N 1
ATOM 1365 C CA . HIS A 1 161 ? 23.211 -15.873 -42.097 1.00 86.00 161 HIS A CA 1
ATOM 1366 C C . HIS A 1 161 ? 23.302 -16.580 -40.731 1.00 86.00 161 HIS A C 1
ATOM 1368 O O . HIS A 1 161 ? 23.692 -17.743 -40.660 1.00 86.00 161 HIS A O 1
ATOM 1374 N N . LEU A 1 162 ? 22.874 -15.917 -39.648 1.00 87.00 162 LEU A N 1
ATOM 1375 C CA . LEU A 1 162 ? 22.875 -16.482 -38.295 1.00 87.00 162 LEU A CA 1
ATOM 1376 C C . LEU A 1 162 ? 21.797 -17.550 -38.074 1.00 87.00 162 LEU A C 1
ATOM 1378 O O . LEU A 1 162 ? 21.908 -18.335 -37.135 1.00 87.00 162 LEU A O 1
ATOM 1382 N N . LEU A 1 163 ? 20.760 -17.600 -38.916 1.00 86.69 163 LEU A N 1
ATOM 1383 C CA . LEU A 1 163 ? 19.680 -18.588 -38.793 1.00 86.69 163 LEU A CA 1
ATOM 1384 C C . LEU A 1 163 ? 20.135 -20.014 -39.132 1.00 86.69 163 LEU A C 1
ATOM 1386 O O . LEU A 1 163 ? 19.435 -20.960 -38.795 1.00 86.69 163 LEU A O 1
ATOM 1390 N N . ALA A 1 164 ? 21.300 -20.175 -39.766 1.00 84.25 164 ALA A N 1
ATOM 1391 C CA . ALA A 1 164 ? 21.876 -21.482 -40.070 1.00 84.25 164 ALA A CA 1
ATOM 1392 C C . ALA A 1 164 ? 22.442 -22.205 -38.832 1.00 84.25 164 ALA A C 1
ATOM 1394 O O . ALA A 1 164 ? 22.706 -23.404 -38.893 1.00 84.25 164 ALA A O 1
ATOM 1395 N N . TYR A 1 165 ? 22.644 -21.495 -37.717 1.00 83.69 165 TYR A N 1
ATOM 1396 C CA . TYR A 1 165 ? 23.251 -22.050 -36.510 1.00 83.69 165 TYR A CA 1
ATOM 1397 C C . TYR A 1 165 ? 22.195 -22.332 -35.442 1.00 83.69 165 TYR A C 1
ATOM 1399 O O . TYR A 1 165 ? 21.455 -21.432 -35.050 1.00 83.69 165 TYR A O 1
ATOM 1407 N N . GLU A 1 166 ? 22.198 -23.554 -34.900 1.00 81.62 166 GLU A N 1
ATOM 1408 C CA . GLU A 1 166 ? 21.400 -23.935 -33.722 1.00 81.62 166 GLU A CA 1
ATOM 1409 C C . GLU A 1 166 ? 21.853 -23.177 -32.463 1.00 81.62 166 GLU A C 1
ATOM 1411 O O . GLU A 1 166 ? 21.054 -22.799 -31.608 1.00 81.62 166 GLU A O 1
ATOM 1416 N N . LYS A 1 167 ? 23.154 -22.889 -32.374 1.00 85.69 167 LYS A N 1
ATOM 1417 C CA . LYS A 1 167 ? 23.750 -22.040 -31.345 1.00 85.69 167 LYS A CA 1
ATOM 1418 C C . LYS A 1 167 ? 24.854 -21.208 -31.974 1.00 85.69 167 LYS A C 1
ATOM 1420 O O . LYS A 1 167 ? 25.829 -21.769 -32.464 1.00 85.69 167 LYS A O 1
ATOM 1425 N N . ILE A 1 168 ? 24.715 -19.882 -31.935 1.00 84.38 168 ILE A N 1
ATOM 1426 C CA . ILE A 1 168 ? 25.694 -18.964 -32.531 1.00 84.38 168 ILE A CA 1
ATOM 1427 C C . ILE A 1 168 ? 27.052 -19.114 -31.810 1.00 84.38 168 ILE A C 1
ATOM 1429 O O . ILE A 1 168 ? 27.131 -18.829 -30.607 1.00 84.38 168 ILE A O 1
ATOM 1433 N N . PRO A 1 169 ? 28.123 -19.543 -32.506 1.00 86.88 169 PRO A N 1
ATOM 1434 C CA . PRO A 1 169 ? 29.469 -19.602 -31.939 1.00 86.88 169 PRO A CA 1
ATOM 1435 C C . PRO A 1 169 ? 30.033 -18.208 -31.628 1.00 86.88 169 PRO A C 1
ATOM 1437 O O . PRO A 1 169 ? 29.690 -17.228 -32.285 1.00 86.88 169 PRO A O 1
ATOM 1440 N N . SER A 1 170 ? 30.953 -18.105 -30.660 1.00 83.62 170 SER A N 1
ATOM 1441 C CA . SER A 1 170 ? 31.510 -16.804 -30.242 1.00 83.62 170 SER A CA 1
ATOM 1442 C C . SER A 1 170 ? 32.229 -16.051 -31.367 1.00 83.62 170 SER A C 1
ATOM 1444 O O . SER A 1 170 ? 32.077 -14.840 -31.453 1.00 83.62 170 SER A O 1
ATOM 1446 N N . HIS A 1 171 ? 32.974 -16.748 -32.231 1.00 84.19 171 HIS A N 1
ATOM 1447 C CA . HIS A 1 171 ? 33.718 -16.111 -33.327 1.00 84.19 171 HIS A CA 1
ATOM 1448 C C . HIS A 1 171 ? 32.779 -15.491 -34.377 1.00 84.19 171 HIS A C 1
ATOM 1450 O O . HIS A 1 171 ? 33.022 -14.384 -34.844 1.00 84.19 171 HIS A O 1
ATOM 1456 N N . ILE A 1 172 ? 31.632 -16.129 -34.636 1.00 86.25 172 ILE A N 1
ATOM 1457 C CA . ILE A 1 172 ? 30.600 -15.621 -35.551 1.00 86.25 172 ILE A CA 1
ATOM 1458 C C . ILE A 1 172 ? 29.968 -14.319 -35.029 1.00 86.25 172 ILE A C 1
ATOM 1460 O O . ILE A 1 172 ? 29.602 -13.446 -35.816 1.00 86.25 172 ILE A O 1
ATOM 1464 N N . TYR A 1 173 ? 29.860 -14.135 -33.706 1.00 85.62 173 TYR A N 1
ATOM 1465 C CA . TYR A 1 173 ? 29.412 -12.851 -33.150 1.00 85.62 173 TYR A CA 1
ATOM 1466 C C . TYR A 1 173 ? 30.378 -11.720 -33.480 1.00 85.62 173 TYR A C 1
ATOM 1468 O O . TYR A 1 173 ? 29.942 -10.621 -33.803 1.00 85.62 173 TYR A O 1
ATOM 1476 N N . ASP A 1 174 ? 31.676 -11.972 -33.367 1.00 86.31 174 ASP A N 1
ATOM 1477 C CA . ASP A 1 174 ? 32.673 -10.928 -33.566 1.00 86.31 174 ASP A CA 1
ATOM 1478 C C . ASP A 1 174 ? 32.762 -10.551 -35.056 1.00 86.31 174 ASP A C 1
ATOM 1480 O O . ASP A 1 174 ? 32.781 -9.365 -35.384 1.00 86.31 174 ASP A O 1
ATOM 1484 N N . GLU A 1 175 ? 32.665 -11.533 -35.958 1.00 88.31 175 GLU A N 1
ATOM 1485 C CA . GLU A 1 175 ? 32.568 -11.314 -37.409 1.00 88.31 175 GLU A CA 1
ATOM 1486 C C . GLU A 1 175 ? 31.302 -10.533 -37.800 1.00 88.31 175 GLU A C 1
ATOM 1488 O O . GLU A 1 175 ? 31.362 -9.549 -38.539 1.00 88.31 175 GLU A O 1
ATOM 1493 N N . THR A 1 176 ? 30.138 -10.917 -37.268 1.00 87.56 176 THR A N 1
ATOM 1494 C CA . THR A 1 176 ? 28.879 -10.218 -37.581 1.00 87.56 176 THR A CA 1
ATOM 1495 C C . THR A 1 176 ? 28.840 -8.797 -37.036 1.00 87.56 176 THR A C 1
ATOM 1497 O O . THR A 1 176 ? 28.306 -7.911 -37.699 1.00 87.56 176 THR A O 1
ATOM 1500 N N . LEU A 1 177 ? 29.437 -8.540 -35.872 1.00 88.75 177 LEU A N 1
ATOM 1501 C CA . LEU A 1 177 ? 29.556 -7.186 -35.332 1.00 88.75 177 LEU A CA 1
ATOM 1502 C C . LEU A 1 177 ? 30.494 -6.306 -36.160 1.00 88.75 177 LEU A C 1
ATOM 1504 O O . LEU A 1 177 ? 30.197 -5.127 -36.348 1.00 88.75 177 LEU A O 1
ATOM 1508 N N . GLN A 1 178 ? 31.580 -6.865 -36.700 1.00 87.44 178 GLN A N 1
ATOM 1509 C CA . GLN A 1 178 ? 32.446 -6.137 -37.631 1.00 87.44 178 GLN A CA 1
ATOM 1510 C C . GLN A 1 178 ? 31.699 -5.739 -38.912 1.00 87.44 178 GLN A C 1
ATOM 1512 O O . GLN A 1 178 ? 31.860 -4.615 -39.380 1.00 87.44 178 GLN A O 1
ATOM 1517 N N . LEU A 1 179 ? 30.838 -6.617 -39.441 1.00 87.81 179 LEU A N 1
ATOM 1518 C CA . LEU A 1 179 ? 30.043 -6.350 -40.648 1.00 87.81 179 LEU A CA 1
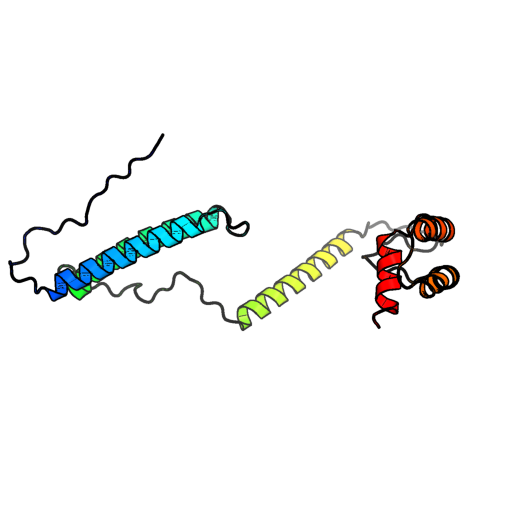ATOM 1519 C C . LEU A 1 179 ? 28.875 -5.374 -40.418 1.00 87.81 179 LEU A C 1
ATOM 1521 O O . LEU A 1 179 ? 28.511 -4.627 -41.323 1.00 87.81 179 LEU A O 1
ATOM 1525 N N . LEU A 1 180 ? 28.274 -5.383 -39.226 1.00 86.38 180 LEU A N 1
ATOM 1526 C CA . LEU A 1 180 ? 27.122 -4.543 -38.870 1.00 86.38 180 LEU A CA 1
ATOM 1527 C C . LEU A 1 180 ? 27.514 -3.150 -38.339 1.00 86.38 180 LEU A C 1
ATOM 1529 O O . LEU A 1 180 ? 26.685 -2.236 -38.323 1.00 86.38 180 LEU A O 1
ATOM 1533 N N . GLY A 1 181 ? 28.766 -2.981 -37.910 1.00 83.94 181 GLY A N 1
ATOM 1534 C CA . GLY A 1 181 ? 29.309 -1.728 -37.392 1.00 83.94 181 GLY A CA 1
ATOM 1535 C C . GLY A 1 181 ? 28.963 -1.443 -35.924 1.00 83.94 181 GLY A C 1
ATOM 1536 O O . GLY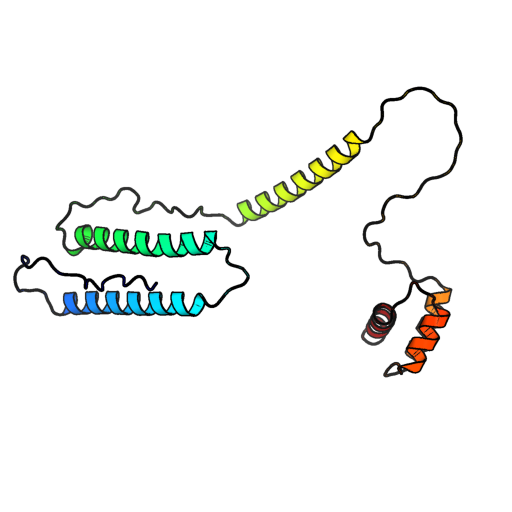 A 1 181 ? 28.280 -2.206 -35.243 1.00 83.94 181 GLY A O 1
ATOM 1537 N N . ALA A 1 182 ? 29.431 -0.291 -35.431 1.00 79.88 182 ALA A N 1
ATOM 1538 C CA . ALA A 1 182 ? 29.419 0.085 -34.007 1.00 79.88 182 ALA A CA 1
ATOM 1539 C C . ALA A 1 182 ? 28.021 0.263 -33.374 1.00 79.88 182 ALA A C 1
ATOM 1541 O O . ALA A 1 182 ? 27.890 0.402 -32.160 1.00 79.88 182 ALA A O 1
ATOM 1542 N N . GLU A 1 183 ? 26.969 0.262 -34.188 1.00 79.38 183 GLU A N 1
ATOM 1543 C CA . GLU A 1 183 ? 25.580 0.462 -33.762 1.00 79.38 183 GLU A CA 1
ATOM 1544 C C . GLU A 1 183 ? 24.894 -0.838 -33.296 1.00 79.38 183 GLU A C 1
ATOM 1546 O O . GLU A 1 183 ? 23.787 -0.811 -32.735 1.00 79.38 183 GLU A O 1
ATOM 1551 N N . TRP A 1 184 ? 25.539 -1.985 -33.526 1.00 86.38 184 TRP A N 1
ATOM 1552 C CA . TRP A 1 184 ? 25.076 -3.303 -33.104 1.00 86.38 184 TRP A CA 1
ATOM 1553 C C . TRP A 1 184 ? 25.877 -3.803 -31.903 1.00 86.38 184 TRP A C 1
ATOM 1555 O O . TRP A 1 184 ? 27.095 -3.685 -31.849 1.00 86.38 184 TRP A O 1
ATOM 1565 N N . ASP A 1 185 ? 25.180 -4.380 -30.923 1.00 87.44 185 ASP A N 1
ATOM 1566 C CA . ASP A 1 185 ? 25.782 -5.038 -29.766 1.00 87.44 185 ASP A CA 1
ATOM 1567 C C . ASP A 1 185 ? 25.397 -6.526 -29.730 1.00 87.44 185 ASP A C 1
ATOM 1569 O O . ASP A 1 185 ? 24.398 -6.955 -30.321 1.00 87.44 185 ASP A O 1
ATOM 1573 N N . LYS A 1 186 ? 26.175 -7.341 -29.001 1.00 87.50 186 LYS A N 1
ATOM 1574 C CA . LYS A 1 186 ? 25.919 -8.792 -28.870 1.00 87.50 186 LYS A CA 1
ATOM 1575 C C . LYS A 1 186 ? 24.487 -9.085 -28.404 1.00 87.50 186 LYS A C 1
ATOM 1577 O O . LYS A 1 186 ? 23.873 -10.054 -28.845 1.00 87.50 186 LYS A O 1
ATOM 1582 N N . LYS A 1 187 ? 23.925 -8.222 -27.547 1.00 87.19 187 LYS A N 1
ATOM 1583 C CA . LYS A 1 187 ? 22.559 -8.357 -27.018 1.00 87.19 187 LYS A CA 1
ATOM 1584 C C . LYS A 1 187 ? 21.493 -8.156 -28.095 1.00 87.19 187 LYS A C 1
ATOM 1586 O O . LYS A 1 187 ? 20.527 -8.916 -28.116 1.00 87.19 187 LYS A O 1
ATOM 1591 N N . ARG A 1 188 ? 21.643 -7.172 -28.987 1.00 87.25 188 ARG A N 1
ATOM 1592 C CA . ARG A 1 188 ? 20.725 -6.947 -30.116 1.00 87.25 188 ARG A CA 1
ATOM 1593 C C . ARG A 1 188 ? 20.780 -8.081 -31.123 1.00 87.25 188 ARG A C 1
ATOM 1595 O O . ARG A 1 188 ? 19.719 -8.535 -31.542 1.00 87.25 188 ARG A O 1
ATOM 1602 N N . VAL A 1 189 ? 21.979 -8.557 -31.463 1.00 88.00 189 VAL A N 1
ATOM 1603 C CA . VAL A 1 189 ? 22.158 -9.690 -32.385 1.00 88.00 189 VAL A CA 1
ATOM 1604 C C . VAL A 1 189 ? 21.486 -10.945 -31.822 1.00 88.00 189 VAL A C 1
ATOM 1606 O O . VAL A 1 189 ? 20.639 -11.543 -32.486 1.00 88.00 189 VAL A O 1
ATOM 1609 N N . TYR A 1 190 ? 21.764 -11.286 -30.558 1.00 88.75 190 TYR A N 1
ATOM 1610 C CA . TYR A 1 190 ? 21.128 -12.426 -29.893 1.00 88.75 190 TYR A CA 1
ATOM 1611 C C . TYR A 1 190 ? 19.608 -12.265 -29.784 1.00 88.75 190 TYR A C 1
ATOM 1613 O O . TYR A 1 190 ? 18.863 -13.191 -30.091 1.00 88.75 190 TYR A O 1
ATOM 1621 N N . GLY A 1 191 ? 19.125 -11.082 -29.391 1.00 87.19 191 GLY A N 1
ATOM 1622 C CA . GLY A 1 191 ? 17.692 -10.806 -29.285 1.00 87.19 191 GLY A CA 1
ATOM 1623 C C . GLY A 1 191 ? 16.959 -10.937 -30.622 1.00 87.19 191 GLY A C 1
ATOM 1624 O O . GLY A 1 191 ? 15.842 -11.451 -30.658 1.00 87.19 191 GLY A O 1
ATOM 1625 N N . TRP A 1 192 ? 17.592 -10.519 -31.721 1.00 89.44 192 TRP A N 1
ATOM 1626 C CA . TRP A 1 192 ? 17.057 -10.688 -33.071 1.00 89.44 192 TRP A CA 1
ATOM 1627 C C . TRP A 1 192 ? 16.993 -12.165 -33.479 1.00 89.44 192 TRP A C 1
ATOM 1629 O O . TRP A 1 192 ? 15.949 -12.618 -33.948 1.00 89.44 192 TRP A O 1
ATOM 1639 N N . TRP A 1 193 ? 18.073 -12.922 -33.256 1.00 90.50 193 TRP A N 1
ATOM 1640 C CA . TRP A 1 193 ? 18.148 -14.347 -33.598 1.00 90.50 193 TRP A CA 1
ATOM 1641 C C . TRP A 1 193 ? 17.152 -15.174 -32.775 1.00 90.50 193 TRP A C 1
ATOM 1643 O O . TRP A 1 193 ? 16.336 -15.904 -33.334 1.00 90.50 193 TRP A O 1
ATOM 1653 N N . ASN A 1 194 ? 17.119 -14.964 -31.457 1.00 88.19 194 ASN A N 1
ATOM 1654 C CA . ASN A 1 194 ? 16.247 -15.690 -30.536 1.00 88.19 194 ASN A CA 1
ATOM 1655 C C . ASN A 1 194 ? 14.754 -15.442 -30.816 1.00 88.19 194 ASN A C 1
ATOM 1657 O O . ASN A 1 194 ? 13.935 -16.341 -30.645 1.00 88.19 194 ASN A O 1
ATOM 1661 N N . TYR A 1 195 ? 14.389 -14.236 -31.268 1.00 87.44 195 TYR A N 1
ATOM 1662 C CA . TYR A 1 195 ? 13.018 -13.932 -31.685 1.00 87.44 195 TYR A CA 1
ATOM 1663 C C . TYR A 1 195 ? 12.601 -14.693 -32.950 1.00 87.44 195 TYR A C 1
ATOM 1665 O O . TYR A 1 195 ? 11.421 -14.974 -33.111 1.00 87.44 195 TYR A O 1
ATOM 1673 N N . ARG A 1 196 ? 13.533 -15.010 -33.857 1.00 84.69 196 ARG A N 1
ATOM 1674 C CA . ARG A 1 196 ? 13.226 -15.713 -35.114 1.00 84.69 196 ARG A CA 1
ATOM 1675 C C . ARG A 1 196 ? 13.304 -17.232 -35.005 1.00 84.69 196 ARG A C 1
ATOM 1677 O O . ARG A 1 196 ? 12.611 -17.895 -35.760 1.00 84.69 196 ARG A O 1
ATOM 1684 N N . ILE A 1 197 ? 14.112 -17.759 -34.088 1.00 82.56 197 ILE A N 1
ATOM 1685 C CA . ILE A 1 197 ? 14.172 -19.200 -33.809 1.00 82.56 197 ILE A CA 1
ATOM 1686 C C . ILE A 1 197 ? 12.966 -19.667 -32.975 1.00 82.56 197 ILE A C 1
ATOM 1688 O O . ILE A 1 197 ? 12.470 -20.762 -33.200 1.00 82.56 197 ILE A O 1
ATOM 1692 N N . ASN A 1 198 ? 12.463 -18.844 -32.042 1.00 76.69 198 ASN A N 1
ATOM 1693 C CA . ASN A 1 198 ? 11.339 -19.204 -31.156 1.00 76.69 198 ASN A CA 1
ATOM 1694 C C . ASN A 1 198 ? 9.966 -18.675 -31.616 1.00 76.69 198 ASN A C 1
ATOM 1696 O O . ASN A 1 198 ? 9.061 -18.530 -30.790 1.00 76.69 198 ASN A O 1
ATOM 1700 N N . LYS A 1 199 ? 9.823 -18.299 -32.886 1.00 58.56 199 LYS A N 1
ATOM 1701 C CA . LYS A 1 199 ? 8.556 -17.832 -33.458 1.00 58.56 199 LYS A CA 1
ATOM 1702 C C .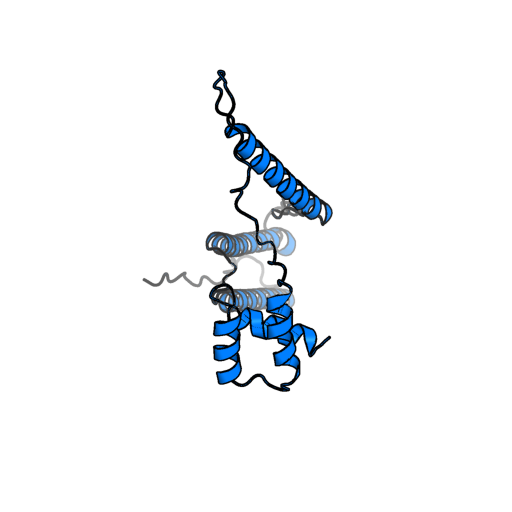 LYS A 1 199 ? 7.946 -18.921 -34.318 1.00 58.56 199 LYS A C 1
ATOM 1704 O O . LYS A 1 199 ? 6.714 -19.090 -34.207 1.00 58.56 199 LYS A O 1
#

Sequence (199 aa):
SYLSIAKTPFRIPKNIDDDKSENQKSIYFSFDKMLETFKIYCYIKNLKSPEIHKTGYEKLLAYYENGLERMQIIYKQDVIKSEPRNAQGRRALEVRRTKYKDYAETKRNEREAKRIERETRRHDKIPLNNDQPELHVDDNNNQTSKRRRKVLAHEEQILKHLLAYEKIPSHIYDETLQLLGAEWDKKRVYGWWNYRINK

Secondary structure (DSSP, 8-state):
-------------S-S-S---HHHHHHHHHHHHHHHHHHHHHHHHTS--TT--HHHHHHHHHHHHHHHHHHHHHHIIIII--S----TTTT--SS----HHHHHHHHHHHHHHHHHHHHHHHHTT--------------------S-PPPPPHHHHHHHHGGGG-SS--HHHHHHHHHHH-TT--HHHHHHHHHHHH--

Radius of gyration: 34.76 Å; chains: 1; bounding box: 52×64×90 Å